Protein AF-A0A924IN64-F1 (afdb_monomer_lite)

pLDDT: mean 77.89, std 19.53, range [35.22, 98.62]

Structure (mmCIF, N/CA/C/O backbone):
data_AF-A0A924IN64-F1
#
_entry.id   AF-A0A924IN64-F1
#
loop_
_atom_site.group_PDB
_atom_site.id
_atom_site.type_symbol
_atom_site.label_atom_id
_atom_site.label_alt_id
_atom_site.label_comp_id
_atom_site.label_asym_id
_atom_site.label_entity_id
_atom_site.label_seq_id
_atom_site.pdbx_PDB_ins_code
_atom_site.Cartn_x
_atom_site.Cartn_y
_atom_site.Cartn_z
_atom_site.occupancy
_atom_site.B_iso_or_equiv
_atom_site.auth_seq_id
_atom_site.auth_comp_id
_atom_site.auth_asym_id
_atom_site.auth_atom_id
_atom_site.pdbx_PDB_model_num
ATOM 1 N N . MET A 1 1 ? 50.706 -33.144 3.208 1.00 49.81 1 MET A N 1
ATOM 2 C CA . MET A 1 1 ? 50.795 -32.118 4.266 1.00 49.81 1 MET A CA 1
ATOM 3 C C . MET A 1 1 ? 49.382 -31.875 4.747 1.00 49.81 1 MET A C 1
ATOM 5 O O . MET A 1 1 ? 48.608 -31.249 4.039 1.00 49.81 1 MET A O 1
ATOM 9 N N . ALA A 1 2 ? 49.023 -32.538 5.843 1.00 41.91 2 ALA A N 1
ATOM 10 C CA . ALA A 1 2 ? 47.714 -32.450 6.473 1.00 41.91 2 ALA A CA 1
ATOM 11 C C . ALA A 1 2 ? 47.738 -31.272 7.451 1.00 41.91 2 ALA A C 1
ATOM 13 O O . ALA A 1 2 ? 48.710 -31.120 8.187 1.00 41.91 2 ALA A O 1
ATOM 14 N N . GLN A 1 3 ? 46.714 -30.426 7.397 1.00 57.34 3 GLN A N 1
ATOM 15 C CA . GLN A 1 3 ? 46.586 -29.243 8.236 1.00 57.34 3 GLN A CA 1
ATOM 16 C C . GLN A 1 3 ? 45.629 -29.584 9.378 1.00 57.34 3 GLN A C 1
ATOM 18 O O . GLN A 1 3 ? 44.445 -29.831 9.155 1.00 57.34 3 GLN A O 1
ATOM 23 N N . GLU A 1 4 ? 46.198 -29.697 10.575 1.00 50.84 4 GLU A N 1
ATOM 24 C CA . GLU A 1 4 ? 45.499 -29.961 11.829 1.00 50.84 4 GLU A CA 1
ATOM 25 C C . GLU A 1 4 ? 44.632 -28.764 12.238 1.00 50.84 4 GLU A C 1
ATOM 27 O O . GLU A 1 4 ? 45.007 -27.604 12.067 1.00 50.84 4 GLU A O 1
ATOM 32 N N . ASN A 1 5 ? 43.461 -29.090 12.778 1.00 58.50 5 ASN A N 1
ATOM 33 C CA . ASN A 1 5 ? 42.464 -28.187 13.332 1.00 58.50 5 ASN A CA 1
ATOM 34 C C . ASN A 1 5 ? 42.475 -28.365 14.859 1.00 58.50 5 ASN A C 1
ATOM 36 O O . ASN A 1 5 ? 42.168 -29.478 15.298 1.00 58.50 5 ASN A O 1
ATOM 40 N N . PRO A 1 6 ? 42.833 -27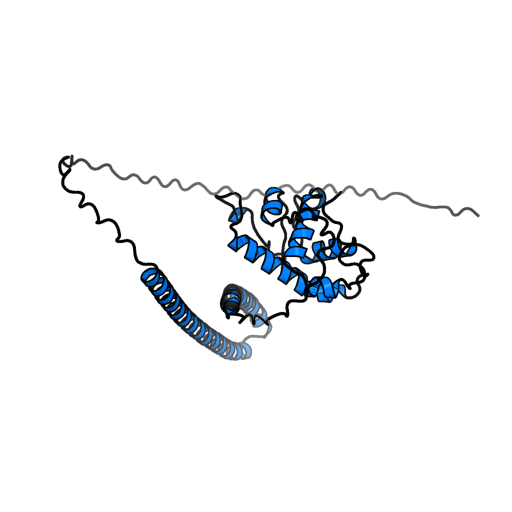.346 15.659 1.00 63.06 6 PRO A N 1
ATOM 41 C CA . PRO A 1 6 ? 42.747 -27.445 17.106 1.00 63.06 6 PRO A CA 1
ATOM 42 C C . PRO A 1 6 ? 41.599 -26.600 17.689 1.00 63.06 6 PRO A C 1
ATOM 44 O O . PRO A 1 6 ? 41.378 -25.456 17.299 1.00 63.06 6 PRO A O 1
ATOM 47 N N . ASP A 1 7 ? 40.947 -27.217 18.677 1.00 54.19 7 ASP A N 1
ATOM 48 C CA . ASP A 1 7 ? 40.286 -26.624 19.849 1.00 54.19 7 ASP A CA 1
ATOM 49 C C . ASP A 1 7 ? 38.933 -25.916 19.617 1.00 54.19 7 ASP A C 1
ATOM 51 O O . ASP A 1 7 ? 38.836 -24.888 18.960 1.00 54.19 7 ASP A O 1
ATOM 55 N N . ALA A 1 8 ? 37.771 -26.447 20.019 1.00 46.56 8 ALA A N 1
ATOM 56 C CA . ALA A 1 8 ? 37.317 -27.084 21.265 1.00 46.56 8 ALA A CA 1
ATOM 57 C C . ALA A 1 8 ? 37.041 -26.112 22.436 1.00 46.56 8 ALA A C 1
ATOM 59 O O . ALA A 1 8 ? 37.928 -25.445 22.949 1.00 46.56 8 ALA A O 1
ATOM 60 N N . HIS A 1 9 ? 35.783 -26.188 22.887 1.00 46.09 9 HIS A N 1
ATOM 61 C CA . HIS A 1 9 ? 35.223 -25.854 24.202 1.00 46.09 9 HIS A CA 1
ATOM 62 C C . HIS A 1 9 ? 35.061 -24.390 24.642 1.00 46.09 9 HIS A C 1
ATOM 64 O O . HIS A 1 9 ? 36.009 -23.647 24.864 1.00 46.09 9 HIS A O 1
ATOM 70 N N . GLY A 1 10 ? 33.796 -24.052 24.910 1.00 42.66 10 GLY A N 1
ATOM 71 C CA . GLY A 1 10 ? 33.357 -22.858 25.624 1.00 42.66 10 GLY A CA 1
ATOM 72 C C . GLY A 1 10 ? 31.869 -22.948 25.966 1.00 42.66 10 GLY A C 1
ATOM 73 O O . GLY A 1 10 ? 31.073 -22.176 25.445 1.00 42.66 10 GLY A O 1
ATOM 74 N N . ASP A 1 11 ? 31.496 -23.933 26.789 1.00 45.38 11 ASP A N 1
ATOM 75 C CA . ASP A 1 11 ? 30.187 -23.997 27.447 1.00 45.38 11 ASP A CA 1
ATOM 76 C C . ASP A 1 11 ? 30.146 -22.946 28.568 1.00 45.38 11 ASP A C 1
ATOM 78 O O . ASP A 1 11 ? 30.718 -23.157 29.638 1.00 45.38 11 ASP A O 1
ATOM 82 N N . GLU A 1 12 ? 29.459 -21.822 28.353 1.00 45.94 12 GLU A N 1
ATOM 83 C CA . GLU A 1 12 ? 29.093 -20.900 29.434 1.00 45.94 12 GLU A CA 1
ATOM 84 C C . GLU A 1 12 ? 27.586 -20.943 29.691 1.00 45.94 12 GLU A C 1
ATOM 86 O O . GLU A 1 12 ? 26.762 -20.335 29.003 1.00 45.94 12 GLU A O 1
ATOM 91 N N . ALA A 1 13 ? 27.245 -21.689 30.739 1.00 43.28 13 ALA A N 1
ATOM 92 C CA . ALA A 1 13 ? 25.954 -21.681 31.393 1.00 43.28 13 ALA A CA 1
ATOM 93 C C . ALA A 1 13 ? 25.744 -20.348 32.129 1.00 43.28 13 ALA A C 1
ATOM 95 O O . ALA A 1 13 ? 26.316 -20.116 33.192 1.00 43.28 13 ALA A O 1
ATOM 96 N N . TRP A 1 14 ? 24.862 -19.499 31.605 1.00 46.19 14 TRP A N 1
ATOM 97 C CA . TRP A 1 14 ? 24.309 -18.374 32.356 1.00 46.19 14 TRP A CA 1
ATOM 98 C C . TRP A 1 14 ? 22.986 -18.786 33.001 1.00 46.19 14 TRP A C 1
ATOM 100 O O . TRP A 1 14 ? 21.908 -18.659 32.425 1.00 46.19 14 TRP A O 1
ATOM 110 N N . VAL A 1 15 ? 23.095 -19.294 34.230 1.00 46.09 15 VAL A N 1
ATOM 111 C CA . VAL A 1 15 ? 22.006 -19.303 35.210 1.00 46.09 15 VAL A CA 1
ATOM 112 C C . VAL A 1 15 ? 22.048 -17.957 35.926 1.00 46.09 15 VAL A C 1
ATOM 114 O O . VAL A 1 15 ? 22.980 -17.683 36.679 1.00 46.09 15 VAL A O 1
ATOM 117 N N . GLN A 1 16 ? 21.036 -17.120 35.711 1.00 47.44 16 GLN A N 1
ATOM 118 C CA . GLN A 1 16 ? 20.717 -16.032 36.631 1.00 47.44 16 GLN A CA 1
ATOM 119 C C . GLN A 1 16 ? 19.244 -16.106 37.011 1.00 47.44 16 GLN A C 1
ATOM 121 O O . GLN A 1 16 ? 18.352 -15.664 36.290 1.00 47.44 16 GLN A O 1
ATOM 126 N N . ASP A 1 17 ? 19.037 -16.675 38.197 1.00 43.25 17 ASP A N 1
ATOM 127 C CA . ASP A 1 17 ? 17.923 -16.357 39.072 1.00 43.25 17 ASP A CA 1
ATOM 128 C C . ASP A 1 17 ? 17.863 -14.841 39.294 1.00 43.25 17 ASP A C 1
ATOM 130 O O . ASP A 1 17 ? 18.824 -14.203 39.729 1.00 43.25 17 ASP A O 1
ATOM 134 N N . SER A 1 18 ? 16.701 -14.255 39.043 1.00 46.47 18 SER A N 1
ATOM 135 C CA . SER A 1 18 ? 16.314 -12.974 39.628 1.00 46.47 18 SER A CA 1
ATOM 136 C C . SER A 1 18 ? 14.835 -13.032 39.958 1.00 46.47 18 SER A C 1
ATOM 138 O O . SER A 1 18 ? 13.950 -12.722 39.164 1.00 46.47 18 SER A O 1
ATOM 140 N N . ALA A 1 19 ? 14.601 -13.503 41.177 1.00 41.06 19 ALA A N 1
ATOM 141 C CA . ALA A 1 19 ? 13.379 -13.293 41.917 1.00 41.06 19 ALA A CA 1
ATOM 142 C C . ALA A 1 19 ? 13.165 -11.795 42.217 1.00 41.06 19 ALA A C 1
ATOM 144 O O . ALA A 1 19 ? 14.111 -11.016 42.292 1.00 41.06 19 ALA A O 1
ATOM 145 N N . ALA A 1 20 ? 11.903 -11.471 42.511 1.00 41.22 20 ALA A N 1
ATOM 146 C CA . ALA A 1 20 ? 11.403 -10.256 43.163 1.00 41.22 20 ALA A CA 1
ATOM 147 C C . ALA A 1 20 ? 11.118 -9.027 42.278 1.00 41.22 20 ALA A C 1
ATOM 149 O O . ALA A 1 20 ? 11.946 -8.144 42.092 1.00 41.22 20 ALA A O 1
ATOM 150 N N . SER A 1 21 ? 9.845 -8.846 41.919 1.00 42.88 21 SER A N 1
ATOM 151 C CA . SER A 1 21 ? 8.974 -7.908 42.653 1.00 42.88 21 SER A CA 1
ATOM 152 C C . SER A 1 21 ? 7.614 -7.796 41.973 1.00 42.88 21 SER A C 1
ATOM 154 O O . SER A 1 21 ? 7.471 -7.213 40.902 1.00 42.88 21 SER A O 1
ATOM 156 N N . ALA A 1 22 ? 6.595 -8.348 42.627 1.00 44.84 22 ALA A N 1
ATOM 157 C CA . ALA A 1 22 ? 5.202 -8.103 42.291 1.00 44.84 22 ALA A CA 1
ATOM 158 C C . ALA A 1 22 ? 4.807 -6.685 42.751 1.00 44.84 22 ALA A C 1
ATOM 160 O O . ALA A 1 22 ? 4.972 -6.380 43.935 1.00 44.84 22 ALA A O 1
ATOM 161 N N . PRO A 1 23 ? 4.259 -5.816 41.884 1.00 56.38 23 PRO A N 1
ATOM 162 C CA . PRO A 1 23 ? 3.649 -4.580 42.343 1.00 56.38 23 PRO A CA 1
ATOM 163 C C . PRO A 1 23 ? 2.294 -4.860 43.004 1.00 56.38 23 PRO A C 1
ATOM 165 O O . PRO A 1 23 ? 1.467 -5.635 42.520 1.00 56.38 23 PRO A O 1
ATOM 168 N N . ALA A 1 24 ? 2.109 -4.212 44.151 1.00 48.56 24 ALA A N 1
ATOM 169 C CA . ALA A 1 24 ? 0.964 -4.317 45.033 1.00 48.56 24 ALA A CA 1
ATOM 170 C C . ALA A 1 24 ? -0.379 -4.092 44.316 1.00 48.56 24 ALA A C 1
ATOM 172 O O . ALA A 1 24 ? -0.584 -3.146 43.557 1.00 48.56 24 ALA A O 1
ATOM 173 N N . ARG A 1 25 ? -1.316 -4.984 44.632 1.00 43.09 25 ARG A N 1
ATOM 174 C CA . ARG A 1 25 ? -2.718 -4.983 44.222 1.00 43.09 25 ARG A CA 1
ATOM 175 C C . ARG A 1 25 ? -3.436 -3.816 44.913 1.00 43.09 25 ARG A C 1
ATOM 177 O O . ARG A 1 25 ? -3.607 -3.837 46.130 1.00 43.09 25 ARG A O 1
ATOM 184 N N . ALA A 1 26 ? -3.850 -2.805 44.153 1.00 52.03 26 ALA A N 1
ATOM 185 C CA . ALA A 1 26 ? -4.694 -1.725 44.662 1.00 52.03 26 ALA A CA 1
ATOM 186 C C . ALA A 1 26 ? -6.101 -2.259 45.019 1.00 52.03 26 ALA A C 1
ATOM 188 O O . ALA A 1 26 ? -6.646 -3.080 44.272 1.00 52.03 26 ALA A O 1
ATOM 189 N N . PRO A 1 27 ? -6.706 -1.835 46.144 1.00 60.69 27 PRO A N 1
ATOM 190 C CA . PRO A 1 27 ? -8.030 -2.295 46.541 1.00 60.69 27 PRO A CA 1
ATOM 191 C C . PRO A 1 27 ? -9.123 -1.709 45.641 1.00 60.69 27 PRO A C 1
ATOM 193 O O . PRO A 1 27 ? -9.176 -0.509 45.375 1.00 60.69 27 PRO A O 1
ATOM 196 N N . ALA A 1 28 ? -10.022 -2.589 45.204 1.00 46.38 28 ALA A N 1
ATOM 197 C CA . ALA A 1 28 ? -11.236 -2.252 44.482 1.00 46.38 28 ALA A CA 1
ATOM 198 C C . ALA A 1 28 ? -12.128 -1.327 45.328 1.00 46.38 28 ALA A C 1
ATOM 200 O O . ALA A 1 28 ? -12.688 -1.739 46.346 1.00 46.38 28 ALA A O 1
ATOM 201 N N . GLY A 1 29 ? -12.280 -0.081 44.878 1.00 48.16 29 GLY A N 1
ATOM 202 C CA . GLY A 1 29 ? -13.287 0.848 45.376 1.00 48.16 29 GLY A CA 1
ATOM 203 C C . GLY A 1 29 ? -14.682 0.358 44.997 1.00 48.16 29 GLY A C 1
ATOM 204 O O . GLY A 1 29 ? -15.157 0.577 43.887 1.00 48.16 29 GLY A O 1
ATOM 205 N N . ARG A 1 30 ? -15.331 -0.338 45.930 1.00 48.03 30 ARG A N 1
ATOM 206 C CA . ARG A 1 30 ? -16.748 -0.700 45.880 1.00 48.03 30 ARG A CA 1
ATOM 207 C C . ARG A 1 30 ? -17.573 0.564 46.142 1.00 48.03 30 ARG A C 1
ATOM 209 O O . ARG A 1 30 ? -17.738 0.963 47.288 1.00 48.03 30 ARG A O 1
ATOM 216 N N . ILE A 1 31 ? -18.092 1.182 45.084 1.00 55.66 31 ILE A N 1
ATOM 217 C CA . ILE A 1 31 ? -19.071 2.268 45.191 1.00 55.66 31 ILE A CA 1
ATOM 218 C C . ILE A 1 31 ? -20.458 1.621 45.263 1.00 55.66 31 ILE A C 1
ATOM 220 O O . ILE A 1 31 ? -21.055 1.267 44.251 1.00 55.66 31 ILE A O 1
ATOM 224 N N . THR A 1 32 ? -20.955 1.406 46.479 1.00 45.53 32 THR A N 1
ATOM 225 C CA . THR A 1 32 ? -22.373 1.125 46.727 1.00 45.53 32 THR A CA 1
ATOM 226 C C . THR A 1 32 ? -23.150 2.426 46.563 1.00 45.53 32 THR A C 1
ATOM 228 O O . THR A 1 32 ? -23.169 3.252 47.472 1.00 45.53 32 THR A O 1
ATOM 231 N N . SER A 1 33 ? -23.773 2.629 45.402 1.00 46.66 33 SER A N 1
ATOM 232 C CA . SER A 1 33 ? -24.817 3.642 45.246 1.00 46.66 33 SER A CA 1
ATOM 233 C C . SER A 1 33 ? -26.146 3.020 45.665 1.00 46.66 33 SER A C 1
ATOM 235 O O . SER A 1 33 ? -26.747 2.234 44.936 1.00 46.66 33 SER A O 1
ATOM 237 N N . THR A 1 34 ? -26.553 3.314 46.896 1.00 51.28 34 THR A N 1
ATOM 238 C CA . THR A 1 34 ? -27.896 3.069 47.419 1.00 51.28 34 THR A CA 1
ATOM 239 C C . THR A 1 34 ? -28.726 4.334 47.214 1.00 51.28 34 THR A C 1
ATOM 241 O O . THR A 1 34 ? -28.583 5.293 47.968 1.00 51.28 34 THR A O 1
ATOM 244 N N . ALA A 1 35 ? -29.591 4.332 46.205 1.00 47.16 35 ALA A N 1
ATOM 245 C CA . ALA A 1 35 ? -30.765 5.199 46.122 1.00 47.16 35 ALA A CA 1
ATOM 246 C C . ALA A 1 35 ? -31.954 4.250 45.883 1.00 47.16 35 ALA A C 1
ATOM 248 O O . ALA A 1 35 ? -31.978 3.540 44.881 1.00 47.16 35 ALA A O 1
ATOM 249 N N . SER A 1 36 ? -32.767 3.956 46.907 1.00 47.88 36 SER A N 1
ATOM 250 C CA . SER A 1 36 ? -34.009 4.694 47.218 1.00 47.88 36 SER A CA 1
ATOM 251 C C . SER A 1 36 ? -34.849 4.809 45.941 1.00 47.88 36 SER A C 1
ATOM 253 O O . SER A 1 36 ? -34.594 5.683 45.124 1.00 47.88 36 SER A O 1
ATOM 255 N N . VAL A 1 37 ? -35.659 3.817 45.555 1.00 55.22 37 VAL A N 1
ATOM 256 C CA . VAL A 1 37 ? -36.962 3.447 46.146 1.00 55.22 37 VAL A CA 1
ATOM 257 C C . VAL A 1 37 ? -37.675 4.666 46.718 1.00 55.22 37 VAL A C 1
ATOM 259 O O . VAL A 1 37 ? -37.516 4.965 47.892 1.00 55.22 37 VAL A O 1
ATOM 262 N N . ASP A 1 38 ? -38.431 5.341 45.854 1.00 53.31 38 ASP A N 1
ATOM 263 C CA . ASP A 1 38 ? -39.668 6.023 46.223 1.00 53.31 38 ASP A CA 1
ATOM 264 C C . ASP A 1 38 ? -40.732 5.752 45.147 1.00 53.31 38 ASP A C 1
ATOM 266 O O . ASP A 1 38 ? -40.587 6.059 43.963 1.00 53.31 38 ASP A O 1
ATOM 270 N N . ASP A 1 39 ? -41.741 5.037 45.624 1.00 45.47 39 ASP A N 1
ATOM 271 C CA . ASP A 1 39 ? -43.165 5.023 45.319 1.00 45.47 39 ASP A CA 1
ATOM 272 C C . ASP A 1 39 ? -43.755 5.683 44.052 1.00 45.47 39 ASP A C 1
ATOM 274 O O . ASP A 1 39 ? -43.746 6.890 43.827 1.00 45.47 39 ASP A O 1
ATOM 278 N N . ALA A 1 40 ? -44.448 4.806 43.318 1.00 44.19 40 ALA A N 1
ATOM 279 C CA . ALA A 1 40 ? -45.882 4.858 43.017 1.00 44.19 40 ALA A CA 1
ATOM 280 C C . ALA A 1 40 ? -46.497 6.111 42.354 1.00 44.19 40 ALA A C 1
ATOM 282 O O . ALA A 1 40 ? -46.895 7.072 43.003 1.00 44.19 40 ALA A O 1
ATOM 283 N N . ALA A 1 41 ? -46.843 5.957 41.069 1.00 44.94 41 ALA A N 1
ATOM 284 C CA . ALA A 1 41 ? -48.166 6.342 40.566 1.00 44.94 41 ALA A CA 1
ATOM 285 C C . ALA A 1 41 ? -48.536 5.515 39.313 1.00 44.94 41 ALA A C 1
ATOM 287 O O . ALA A 1 41 ? -47.788 5.531 38.330 1.00 44.94 41 ALA A O 1
ATOM 288 N N . PRO A 1 42 ? -49.686 4.813 39.286 1.00 54.81 42 PRO A N 1
ATOM 289 C CA . PRO A 1 42 ? -50.155 4.115 38.095 1.00 54.81 42 PRO A CA 1
ATOM 290 C C . PRO A 1 42 ? -50.721 5.143 37.110 1.00 54.81 42 PRO A C 1
ATOM 292 O O . PRO A 1 42 ? -51.850 5.611 37.255 1.00 54.81 42 PRO A O 1
ATOM 295 N N . ARG A 1 43 ? -49.933 5.526 36.098 1.00 50.31 43 ARG A N 1
ATOM 296 C CA . ARG A 1 43 ? -50.445 6.367 35.012 1.00 50.31 43 ARG A CA 1
ATOM 297 C C . ARG A 1 43 ? -51.340 5.537 34.104 1.00 50.31 43 ARG A C 1
ATOM 299 O O . ARG A 1 43 ? -50.927 4.558 33.484 1.00 50.31 43 ARG A O 1
ATOM 306 N N . SER A 1 44 ? -52.593 5.961 34.091 1.00 48.09 44 SER A N 1
ATOM 307 C CA . SER A 1 44 ? -53.704 5.457 33.313 1.00 48.09 44 SER A CA 1
ATOM 308 C C . SER A 1 44 ? -53.355 5.310 31.835 1.00 48.09 44 SER A C 1
ATOM 310 O O . SER A 1 44 ? -53.128 6.252 31.081 1.00 48.09 44 SER A O 1
ATOM 312 N N . ARG A 1 45 ? -53.386 4.047 31.435 1.00 55.16 45 ARG A N 1
ATOM 313 C CA . ARG A 1 45 ? -53.720 3.544 30.113 1.00 55.16 45 ARG A CA 1
ATOM 314 C C . ARG A 1 45 ? -55.033 4.173 29.634 1.00 55.16 45 ARG A C 1
ATOM 316 O O . ARG A 1 45 ? -56.075 3.711 30.067 1.00 55.16 45 ARG A O 1
ATOM 323 N N . THR A 1 46 ? -54.959 5.172 28.755 1.00 55.75 46 THR A N 1
ATOM 324 C CA . THR A 1 46 ? -55.896 5.441 27.641 1.00 55.75 46 THR A CA 1
ATOM 325 C C . THR A 1 46 ? -55.500 6.751 26.959 1.00 55.75 46 THR A C 1
ATOM 327 O O . THR A 1 46 ? -56.002 7.806 27.321 1.00 55.75 46 THR A O 1
ATOM 330 N N . ASP A 1 47 ? -54.631 6.680 25.952 1.00 49.34 47 ASP A N 1
ATOM 331 C CA . ASP A 1 47 ? -54.794 7.546 24.778 1.00 49.34 47 ASP A CA 1
ATOM 332 C C . ASP A 1 47 ? -54.228 6.846 23.535 1.00 49.34 47 ASP A C 1
ATOM 334 O O . ASP A 1 47 ? -53.204 7.191 22.948 1.00 49.34 47 ASP A O 1
ATOM 338 N N . ALA A 1 48 ? -54.889 5.742 23.182 1.00 53.16 48 ALA A N 1
ATOM 339 C CA . ALA A 1 48 ? -54.781 5.130 21.868 1.00 53.16 48 ALA A CA 1
ATOM 340 C C . ALA A 1 48 ? -55.616 5.979 20.900 1.00 53.16 48 ALA A C 1
ATOM 342 O O . ALA A 1 48 ? -56.726 5.612 20.528 1.00 53.16 48 ALA A O 1
ATOM 343 N N . GLY A 1 49 ? -55.118 7.160 20.551 1.00 54.84 49 GLY A N 1
ATOM 344 C CA . GLY A 1 49 ? -55.908 8.139 19.824 1.00 54.84 49 GLY A CA 1
ATOM 345 C C . GLY A 1 49 ? -55.033 8.993 18.938 1.00 54.84 49 GLY A C 1
ATOM 346 O O . GLY A 1 49 ? -54.494 9.997 19.371 1.00 54.84 49 GLY A O 1
ATOM 347 N N . ARG A 1 50 ? -54.956 8.617 17.658 1.00 53.50 50 ARG A N 1
ATOM 348 C CA . ARG A 1 50 ? -54.421 9.453 16.575 1.00 53.50 50 ARG A CA 1
ATOM 349 C C . ARG A 1 50 ? -52.890 9.578 16.575 1.00 53.50 50 ARG A C 1
ATOM 351 O O . ARG A 1 50 ? -52.324 10.664 16.655 1.00 53.50 50 ARG A O 1
ATOM 358 N N . MET A 1 51 ? -52.222 8.458 16.281 1.00 55.03 51 MET A N 1
ATOM 359 C CA . MET A 1 51 ? -51.019 8.533 15.449 1.00 55.03 51 MET A CA 1
ATOM 360 C C . MET A 1 51 ? -51.431 9.199 14.135 1.00 55.03 51 MET A C 1
ATOM 362 O O . MET A 1 51 ? -51.989 8.553 13.247 1.00 55.03 51 MET A O 1
ATOM 366 N N . LEU A 1 52 ? -51.242 10.518 14.053 1.00 60.03 52 LEU A N 1
ATOM 367 C CA . LEU A 1 52 ? -51.267 11.259 12.804 1.00 60.03 52 LEU A CA 1
ATOM 368 C C . LEU A 1 52 ? -50.302 10.519 11.883 1.00 60.03 52 LEU A C 1
ATOM 370 O O . LEU A 1 52 ? -49.088 10.583 12.080 1.00 60.03 52 LEU A O 1
ATOM 374 N N . ARG A 1 53 ? -50.852 9.734 10.947 1.00 58.22 53 ARG A N 1
ATOM 375 C CA . ARG A 1 53 ? -50.081 9.096 9.886 1.00 58.22 53 ARG A CA 1
ATOM 376 C C . ARG A 1 53 ? -49.290 10.217 9.241 1.00 58.22 53 ARG A C 1
ATOM 378 O O . ARG A 1 53 ? -49.873 11.067 8.570 1.00 58.22 53 ARG A O 1
ATOM 385 N N . ARG A 1 54 ? -47.987 10.258 9.527 1.00 66.56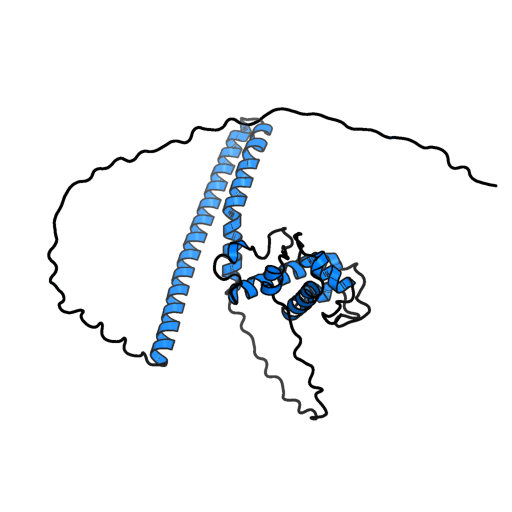 54 ARG A N 1
ATOM 386 C CA . ARG A 1 54 ? -47.066 11.198 8.901 1.00 66.56 54 ARG A CA 1
ATOM 387 C C . ARG A 1 54 ? -47.288 11.008 7.399 1.00 66.56 54 ARG A C 1
ATOM 389 O O . ARG A 1 54 ? -47.191 9.860 6.953 1.00 66.56 54 ARG A O 1
ATOM 396 N N . PRO A 1 55 ? -47.715 12.046 6.661 1.00 72.69 55 PRO A N 1
ATOM 397 C CA . PRO A 1 55 ? -47.979 11.900 5.240 1.00 72.69 55 PRO A CA 1
ATOM 398 C C . PRO A 1 55 ? -46.737 11.287 4.603 1.00 72.69 55 PRO A C 1
ATOM 400 O O . PRO A 1 55 ? -45.614 11.679 4.935 1.00 72.69 55 PRO A O 1
ATOM 403 N N . ALA A 1 56 ? -46.947 10.255 3.783 1.00 73.19 56 ALA A N 1
ATOM 404 C CA . ALA A 1 56 ? -45.853 9.594 3.096 1.00 73.19 56 ALA A CA 1
ATOM 405 C C . ALA A 1 56 ? -45.044 10.673 2.357 1.00 73.19 56 ALA A C 1
ATOM 407 O O . ALA A 1 56 ? -45.659 11.537 1.724 1.00 73.19 56 ALA A O 1
ATOM 408 N N . PRO A 1 57 ? -43.706 10.685 2.489 1.00 81.75 57 PRO A N 1
ATOM 409 C CA . PRO A 1 57 ? -42.885 11.687 1.831 1.00 81.75 57 PRO A CA 1
ATOM 410 C C . PRO A 1 57 ? -43.192 11.647 0.337 1.00 81.75 57 PRO A C 1
ATOM 412 O O . PRO A 1 57 ? -43.116 10.589 -0.291 1.00 81.75 57 PRO A O 1
ATOM 415 N N . VAL A 1 58 ? -43.608 12.793 -0.203 1.00 89.12 58 VAL A N 1
ATOM 416 C CA . VAL A 1 58 ? -43.914 12.927 -1.626 1.00 89.12 58 VAL A CA 1
ATOM 417 C C . VAL A 1 58 ? -42.642 12.560 -2.394 1.00 89.12 58 VAL A C 1
ATOM 419 O O . VAL A 1 58 ? -41.571 13.078 -2.062 1.00 89.12 58 VAL A O 1
ATOM 422 N N . PRO A 1 59 ? -42.708 11.633 -3.363 1.00 87.25 59 PRO A N 1
ATOM 423 C CA . PRO A 1 59 ? -41.536 11.257 -4.130 1.00 87.25 59 PRO A CA 1
ATOM 424 C C . PRO A 1 59 ? -41.048 12.474 -4.918 1.00 87.25 59 PRO A C 1
ATOM 426 O O . PRO A 1 59 ? -41.706 12.911 -5.856 1.00 87.25 59 PRO A O 1
ATOM 429 N N . LEU A 1 60 ? -39.889 13.006 -4.523 1.00 92.88 60 LEU A N 1
ATOM 430 C CA . LEU A 1 60 ? -39.187 14.056 -5.259 1.00 92.88 60 LEU A CA 1
ATOM 431 C C . LEU A 1 60 ? -38.886 13.565 -6.674 1.00 92.88 60 LEU A C 1
ATOM 433 O O . LEU A 1 60 ? -38.409 12.429 -6.845 1.00 92.88 60 LEU A O 1
ATOM 437 N N . SER A 1 61 ? -39.137 14.429 -7.653 1.00 95.38 61 SER A N 1
ATOM 438 C CA . SER A 1 61 ? -38.746 14.226 -9.045 1.00 95.38 61 SER A CA 1
ATOM 439 C C . SER A 1 61 ? -37.222 14.100 -9.170 1.00 95.38 61 SER A C 1
ATOM 441 O O . SER A 1 61 ? -36.464 14.471 -8.270 1.00 95.38 61 SER A O 1
ATOM 443 N N . LYS A 1 62 ? -36.748 13.529 -10.283 1.00 93.50 62 LYS A N 1
ATOM 444 C CA . LYS A 1 62 ? -35.307 13.353 -10.527 1.00 93.50 62 LYS A CA 1
ATOM 445 C C . LYS A 1 62 ? -34.559 14.694 -10.473 1.00 93.50 62 LYS A C 1
ATOM 447 O O . LYS A 1 62 ? -33.522 14.774 -9.824 1.00 93.50 62 LYS A O 1
ATOM 452 N N . GLU A 1 63 ? -35.135 15.736 -11.068 1.00 95.06 63 GLU A N 1
ATOM 453 C CA . GLU A 1 63 ? -34.570 17.091 -11.098 1.00 95.06 63 GLU A CA 1
ATOM 454 C C . GLU A 1 63 ? -34.469 17.705 -9.695 1.00 95.06 63 GLU A C 1
ATOM 456 O O . GLU A 1 63 ? -33.427 18.243 -9.329 1.00 95.06 63 GLU A O 1
ATOM 461 N N . GLU A 1 64 ? -35.498 17.550 -8.854 1.00 95.25 64 GLU A N 1
ATOM 462 C CA . GLU A 1 64 ? -35.456 18.044 -7.471 1.00 95.25 64 GLU A CA 1
ATOM 463 C C . GLU A 1 64 ? -34.405 17.315 -6.622 1.00 95.25 64 GLU A C 1
ATOM 465 O O . GLU A 1 64 ? -33.785 17.922 -5.749 1.00 95.25 64 GLU A O 1
ATOM 470 N N . ARG A 1 65 ? -34.164 16.020 -6.874 1.00 93.38 65 ARG A N 1
ATOM 471 C CA . ARG A 1 65 ? -33.108 15.262 -6.179 1.00 93.38 65 ARG A CA 1
ATOM 472 C C . ARG A 1 65 ? -31.716 15.730 -6.582 1.00 93.38 65 ARG A C 1
ATOM 474 O O . ARG A 1 65 ? -30.855 15.853 -5.715 1.00 93.38 65 ARG A O 1
ATOM 481 N N . GLU A 1 66 ? -31.495 15.987 -7.867 1.00 93.00 66 GLU A N 1
ATOM 482 C CA . GLU A 1 66 ? -30.219 16.504 -8.369 1.00 93.00 66 GLU A CA 1
ATOM 483 C C . GLU A 1 66 ? -29.961 17.924 -7.849 1.00 93.00 66 GLU A C 1
ATOM 485 O O . GLU A 1 66 ? -28.885 18.188 -7.312 1.00 93.00 66 GLU A O 1
ATOM 490 N N . ALA A 1 67 ? -30.968 18.803 -7.875 1.00 93.31 6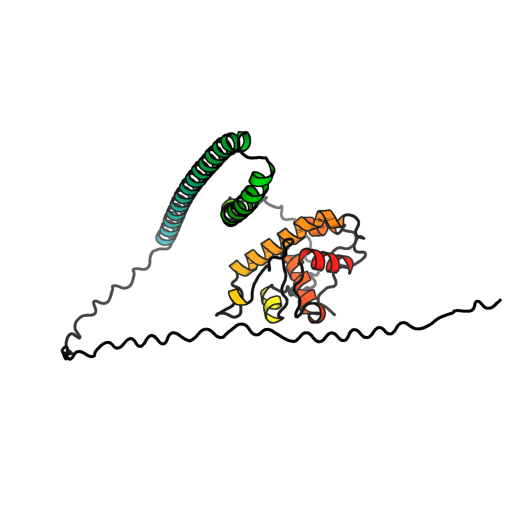7 ALA A N 1
ATOM 491 C CA . ALA A 1 67 ? -30.870 20.144 -7.300 1.00 93.31 67 ALA A CA 1
ATOM 492 C C . ALA A 1 67 ? -30.574 20.111 -5.789 1.00 93.31 67 ALA A C 1
ATOM 494 O O . ALA A 1 67 ? -29.730 20.866 -5.301 1.00 93.31 67 ALA A O 1
ATOM 495 N N . LEU A 1 68 ? -31.215 19.200 -5.046 1.00 93.06 68 LEU A N 1
ATOM 496 C CA . LEU A 1 68 ? -30.964 19.013 -3.616 1.00 93.06 68 LEU A CA 1
ATOM 497 C C . LEU A 1 68 ? -29.540 18.512 -3.339 1.00 93.06 68 LEU A C 1
ATOM 499 O O . LEU A 1 68 ? -28.913 18.953 -2.376 1.00 93.06 68 LEU A O 1
ATOM 503 N N . LEU A 1 69 ? -29.017 17.604 -4.170 1.00 87.94 69 LEU A N 1
ATOM 504 C CA . LEU A 1 69 ? -27.638 17.128 -4.052 1.00 87.94 69 LEU A CA 1
ATOM 505 C C . LEU A 1 69 ? -26.642 18.262 -4.297 1.00 87.94 69 LEU A C 1
ATOM 507 O O . LEU A 1 69 ? -25.743 18.440 -3.479 1.00 87.94 69 LEU A O 1
ATOM 511 N N . VAL A 1 70 ? -26.838 19.063 -5.349 1.00 93.00 70 VAL A N 1
ATOM 512 C CA . VAL A 1 70 ? -25.977 20.219 -5.651 1.00 93.00 70 VAL A CA 1
ATOM 513 C C . VAL A 1 70 ? -25.994 21.230 -4.501 1.00 93.00 70 VAL A C 1
ATOM 515 O O . VAL A 1 70 ? -24.934 21.629 -4.015 1.00 93.00 70 VAL A O 1
ATOM 518 N N . ALA A 1 71 ? -27.179 21.582 -3.992 1.00 93.25 71 ALA A N 1
ATOM 519 C CA . ALA A 1 71 ? -27.309 22.494 -2.857 1.00 93.25 71 ALA A CA 1
ATOM 520 C C . ALA A 1 71 ? -26.581 21.967 -1.608 1.00 93.25 71 ALA A C 1
ATOM 522 O O . ALA A 1 71 ? -25.842 22.705 -0.957 1.00 93.25 71 ALA A O 1
ATOM 523 N N . ARG A 1 72 ? -26.716 20.668 -1.312 1.00 90.12 72 ARG A N 1
ATOM 524 C CA . ARG A 1 72 ? -26.045 20.038 -0.169 1.00 90.12 72 ARG A CA 1
ATOM 525 C C . ARG A 1 72 ? -24.528 19.974 -0.345 1.00 90.12 72 ARG A C 1
ATOM 527 O O . ARG A 1 72 ? -23.798 20.139 0.628 1.00 90.12 72 ARG A O 1
ATOM 534 N N . THR A 1 73 ? -24.036 19.745 -1.564 1.00 87.38 73 THR A N 1
ATOM 535 C CA . THR A 1 73 ? -22.590 19.775 -1.835 1.00 87.38 73 THR A CA 1
ATOM 536 C C . THR A 1 73 ? -22.004 21.173 -1.657 1.00 87.38 73 THR A C 1
ATOM 538 O O . THR A 1 73 ? -20.912 21.300 -1.105 1.00 87.38 73 THR A O 1
ATOM 541 N N . GLU A 1 74 ? -22.740 22.219 -2.041 1.00 92.69 74 GLU A N 1
ATOM 542 C CA . GLU A 1 74 ? -22.304 23.603 -1.849 1.00 92.69 74 GLU A CA 1
ATOM 543 C C . GLU A 1 74 ? -22.305 23.992 -0.363 1.00 92.69 74 GLU A C 1
ATOM 545 O O . GLU A 1 74 ? -21.348 24.600 0.111 1.00 92.69 74 GLU A O 1
ATOM 550 N N . GLU A 1 75 ? -23.310 23.560 0.407 1.00 92.62 75 GLU A N 1
ATOM 551 C CA . GLU A 1 75 ? -23.351 23.759 1.862 1.00 92.62 75 GLU A CA 1
ATOM 552 C C . GLU A 1 75 ? -22.139 23.113 2.556 1.00 92.62 75 GLU A C 1
ATOM 554 O O . GLU A 1 75 ? -21.438 23.764 3.334 1.00 92.62 75 GLU A O 1
ATOM 559 N N . VAL A 1 76 ? -21.824 21.857 2.219 1.00 87.50 76 VAL A N 1
ATOM 560 C CA . VAL A 1 76 ? -20.647 21.160 2.764 1.00 87.50 76 VAL A CA 1
ATOM 561 C C . VAL A 1 76 ? -19.350 21.862 2.348 1.00 87.50 76 VAL A C 1
ATOM 563 O O . VAL A 1 76 ? -18.455 22.036 3.176 1.00 87.50 76 VAL A O 1
ATOM 566 N N . SER A 1 77 ? -19.250 22.317 1.097 1.00 89.12 77 SER A N 1
ATOM 567 C CA . SER A 1 77 ? -18.104 23.089 0.599 1.00 89.12 77 SER A CA 1
ATOM 568 C C . SER A 1 77 ? -17.900 24.386 1.392 1.00 89.12 77 SER A C 1
ATOM 570 O O . SER A 1 77 ? -16.780 24.703 1.800 1.00 89.12 77 SER A O 1
ATOM 572 N N . GLN A 1 78 ? -18.978 25.117 1.689 1.00 90.31 78 GLN A N 1
ATOM 573 C CA . GLN A 1 78 ? -18.923 26.338 2.497 1.00 90.31 78 GLN A CA 1
ATOM 574 C C . GLN A 1 78 ? -18.535 26.058 3.952 1.00 90.31 78 GLN A C 1
ATOM 576 O O . GLN A 1 78 ? -17.684 26.765 4.498 1.00 90.31 78 GLN A O 1
ATOM 581 N N . MET A 1 79 ? -19.073 24.996 4.561 1.00 87.75 79 MET A N 1
ATOM 582 C CA . MET A 1 79 ? -18.663 24.567 5.902 1.00 87.75 79 MET A CA 1
ATOM 583 C C . MET A 1 79 ? -17.169 24.226 5.953 1.00 87.75 79 MET A C 1
ATOM 585 O O . MET A 1 79 ? -16.468 24.669 6.864 1.00 87.75 79 MET A O 1
ATOM 589 N N . LEU A 1 80 ? -16.654 23.499 4.956 1.00 82.81 80 LEU A N 1
ATOM 590 C CA . LEU A 1 80 ? -15.235 23.144 4.871 1.00 82.81 80 LEU A CA 1
ATOM 591 C C . LEU A 1 80 ? -14.335 24.375 4.708 1.00 82.81 80 LEU A C 1
ATOM 593 O O . LEU A 1 80 ? -13.298 24.459 5.368 1.00 82.81 80 LEU A O 1
ATOM 597 N N . LYS A 1 81 ? -14.741 25.361 3.897 1.00 86.25 81 LYS A N 1
ATOM 598 C CA . LYS A 1 81 ? -14.029 26.646 3.779 1.00 86.25 81 LYS A CA 1
ATOM 599 C C . LYS A 1 81 ? -13.973 27.384 5.120 1.00 86.25 81 LYS A C 1
ATOM 601 O O . LYS A 1 81 ? -12.911 27.881 5.490 1.00 86.25 81 LYS A O 1
ATOM 606 N N . GLY A 1 82 ? -15.079 27.407 5.867 1.00 90.25 82 GLY A N 1
ATOM 607 C CA . GLY A 1 82 ? -15.135 28.010 7.203 1.00 90.25 82 GLY A CA 1
ATOM 608 C C . GLY A 1 82 ? -14.191 27.332 8.199 1.00 90.25 82 GLY A C 1
ATOM 609 O O . GLY A 1 82 ? -13.412 28.005 8.872 1.00 90.25 82 GLY A O 1
ATOM 610 N N . VAL A 1 83 ? -14.194 25.997 8.238 1.00 85.56 83 VAL A N 1
ATOM 611 C CA . VAL A 1 83 ? -13.288 25.209 9.092 1.00 85.56 83 VAL A CA 1
ATOM 612 C C . VAL A 1 83 ? -11.824 25.441 8.707 1.00 85.56 83 VAL A C 1
ATOM 614 O O . VAL A 1 83 ? -10.981 25.633 9.582 1.00 85.56 83 VAL A O 1
ATOM 617 N N . SER A 1 84 ? -11.512 25.490 7.408 1.00 84.38 84 SER A N 1
ATOM 618 C CA . SER A 1 84 ? -10.155 25.770 6.925 1.00 84.38 84 SER A CA 1
ATOM 619 C C . SER A 1 84 ? -9.653 27.152 7.356 1.00 84.38 84 SER A C 1
ATOM 621 O O . SER A 1 84 ? -8.487 27.281 7.731 1.00 84.38 84 SER A O 1
ATOM 623 N N . ALA A 1 85 ? -10.508 28.179 7.321 1.00 86.81 85 ALA A N 1
ATOM 624 C CA . ALA A 1 85 ? -10.149 29.522 7.774 1.00 86.81 85 ALA A CA 1
ATOM 625 C C . ALA A 1 85 ? -9.856 29.546 9.285 1.00 86.81 85 ALA A C 1
ATOM 627 O O . ALA A 1 85 ? -8.806 30.036 9.697 1.00 86.81 85 ALA A O 1
ATOM 628 N N . GLN A 1 86 ? -10.715 28.917 10.099 1.00 86.62 86 GLN A N 1
ATOM 629 C CA . GLN A 1 86 ? -10.498 28.802 11.548 1.00 86.62 86 GLN A CA 1
ATOM 630 C C . GLN A 1 86 ? -9.188 28.078 11.890 1.00 86.62 86 GLN A C 1
ATOM 632 O O . GLN A 1 86 ? -8.460 28.491 12.792 1.00 86.62 86 GLN A O 1
ATOM 637 N N . LEU A 1 87 ? -8.854 27.015 11.153 1.00 78.00 87 LEU A N 1
ATOM 638 C CA . LEU A 1 87 ? -7.586 26.300 11.307 1.00 78.00 87 LEU A CA 1
ATOM 639 C C . LEU A 1 87 ? -6.377 27.186 10.989 1.00 78.00 87 LEU A C 1
ATOM 641 O O . LEU A 1 87 ? -5.392 27.145 11.725 1.00 78.00 87 LEU A O 1
ATOM 645 N N . SER A 1 88 ? -6.456 28.005 9.937 1.00 82.56 88 SER A N 1
ATOM 646 C CA . SER A 1 88 ? -5.391 28.954 9.597 1.00 82.56 88 SER A CA 1
ATOM 647 C C . SER A 1 88 ? -5.184 29.999 10.696 1.00 82.56 88 SER A C 1
ATOM 649 O O . SER A 1 88 ? -4.043 30.338 11.011 1.00 82.56 88 SER A O 1
ATOM 651 N N . ASP A 1 89 ? -6.259 30.495 11.309 1.00 88.81 89 ASP A N 1
ATOM 652 C CA . ASP A 1 89 ? -6.166 31.463 12.406 1.00 88.81 89 ASP A CA 1
ATOM 653 C C . ASP A 1 89 ? -5.517 30.849 13.652 1.00 88.81 89 ASP A C 1
ATOM 655 O O . ASP A 1 89 ? -4.635 31.460 14.262 1.00 88.81 89 ASP A O 1
ATOM 659 N N . ILE A 1 90 ? -5.875 29.604 13.985 1.00 82.88 90 ILE A N 1
ATOM 660 C CA . ILE A 1 90 ? -5.251 28.853 15.085 1.00 82.88 90 ILE A CA 1
ATOM 661 C C . ILE A 1 90 ? -3.756 28.640 14.817 1.00 82.88 90 ILE A C 1
ATOM 663 O O . ILE A 1 90 ? -2.940 28.820 15.721 1.00 82.88 90 ILE A O 1
ATOM 667 N N . GLN A 1 91 ? -3.375 28.295 13.583 1.00 77.75 91 GLN A N 1
ATOM 668 C CA . GLN A 1 91 ? -1.968 28.142 13.200 1.00 77.75 91 GLN A CA 1
ATOM 669 C C . GLN A 1 91 ? -1.192 29.454 13.355 1.00 77.75 91 GLN A C 1
ATOM 671 O O . GLN A 1 91 ? -0.093 29.458 13.914 1.00 77.75 91 GLN A O 1
ATOM 676 N N . ASN A 1 92 ? -1.776 30.571 12.921 1.00 86.88 92 ASN A N 1
ATOM 677 C CA . ASN A 1 92 ? -1.165 31.890 13.049 1.00 86.88 92 ASN A CA 1
ATOM 678 C C . ASN A 1 92 ? -0.985 32.300 14.520 1.00 86.88 92 ASN A C 1
ATOM 680 O O . ASN A 1 92 ? 0.077 32.807 14.889 1.00 86.88 92 ASN A O 1
ATOM 684 N N . GLU A 1 93 ? -1.971 32.052 15.388 1.00 89.25 93 GLU A N 1
ATOM 685 C CA . GLU A 1 93 ? -1.845 32.377 16.815 1.00 89.25 93 GLU A CA 1
ATOM 686 C C . GLU A 1 93 ? -0.867 31.443 17.547 1.00 89.25 93 GLU A C 1
ATOM 688 O O . GLU A 1 93 ? -0.108 31.892 18.412 1.00 89.25 93 GLU A O 1
ATOM 693 N N . ALA A 1 94 ? -0.800 30.166 17.156 1.00 79.88 94 ALA A N 1
ATOM 694 C CA . ALA A 1 94 ? 0.205 29.233 17.658 1.00 79.88 94 ALA A CA 1
ATOM 695 C C . ALA A 1 94 ? 1.625 29.679 17.269 1.00 79.88 94 ALA A C 1
ATOM 697 O O . ALA A 1 94 ? 2.507 29.727 18.127 1.00 79.88 94 ALA A O 1
ATOM 698 N N . ALA A 1 95 ? 1.838 30.089 16.014 1.00 81.19 95 ALA A N 1
ATOM 699 C CA . ALA A 1 95 ? 3.123 30.610 15.546 1.00 81.19 95 ALA A CA 1
ATOM 700 C C . ALA A 1 95 ? 3.543 31.875 16.315 1.00 81.19 95 ALA A C 1
ATOM 702 O O . ALA A 1 95 ? 4.687 31.983 16.764 1.00 81.19 95 ALA A O 1
ATOM 703 N N . ARG A 1 96 ? 2.607 32.805 16.554 1.00 88.75 96 ARG A N 1
ATOM 704 C CA . ARG A 1 96 ? 2.858 33.997 17.384 1.00 88.75 96 ARG A CA 1
ATOM 705 C C . ARG A 1 96 ? 3.209 33.630 18.822 1.00 88.75 96 ARG A C 1
ATOM 707 O O . ARG A 1 96 ? 4.119 34.226 19.392 1.00 88.75 96 ARG A O 1
ATOM 714 N N . SER A 1 97 ? 2.515 32.654 19.405 1.00 84.12 97 SER A N 1
ATOM 715 C CA . SER A 1 97 ? 2.778 32.184 20.771 1.00 84.12 97 SER A CA 1
ATOM 716 C C . SER A 1 97 ? 4.178 31.581 20.898 1.00 84.12 97 SER A C 1
ATOM 718 O O . SER A 1 97 ? 4.903 31.914 21.834 1.00 84.12 97 SER A O 1
ATOM 720 N N . VAL A 1 98 ? 4.598 30.770 19.921 1.00 80.75 98 VAL A N 1
ATOM 721 C CA . VAL A 1 98 ? 5.962 30.219 19.857 1.00 80.75 98 VAL A CA 1
ATOM 722 C C . VAL A 1 98 ? 7.006 31.331 19.741 1.00 80.75 98 VAL A C 1
ATOM 724 O O . VAL A 1 98 ? 8.004 31.282 20.455 1.00 80.75 98 VAL A O 1
ATOM 727 N N . SER A 1 99 ? 6.762 32.364 18.926 1.00 82.50 99 SER A N 1
ATOM 728 C CA . SER A 1 99 ? 7.663 33.524 18.828 1.00 82.50 99 SER A CA 1
ATOM 729 C C . SER A 1 99 ? 7.810 34.255 20.168 1.00 82.50 99 SER A C 1
ATOM 731 O O . SER A 1 99 ? 8.929 34.513 20.597 1.00 82.50 99 SER A O 1
ATOM 733 N N . ARG A 1 100 ? 6.705 34.515 20.887 1.00 88.38 100 ARG A N 1
ATOM 734 C CA . ARG A 1 100 ? 6.751 35.162 22.217 1.00 88.38 100 ARG A CA 1
ATOM 735 C C . ARG A 1 100 ? 7.529 34.320 23.238 1.00 88.38 100 ARG A C 1
ATOM 737 O O . ARG A 1 100 ? 8.272 34.858 24.062 1.00 88.38 100 ARG A O 1
ATOM 744 N N . ILE A 1 101 ? 7.374 32.995 23.190 1.00 82.38 101 ILE A N 1
ATOM 745 C CA . ILE A 1 101 ? 8.140 32.071 24.037 1.00 82.38 101 ILE A CA 1
ATOM 746 C C . ILE A 1 101 ? 9.629 32.104 23.666 1.00 82.38 101 ILE A C 1
ATOM 748 O O . ILE A 1 101 ? 10.464 32.151 24.562 1.00 82.38 101 ILE A O 1
ATOM 752 N N . ALA A 1 102 ? 9.979 32.137 22.379 1.00 78.56 102 ALA A N 1
ATOM 753 C CA . ALA A 1 102 ? 11.371 32.222 21.940 1.00 78.56 102 ALA A CA 1
ATOM 754 C C . ALA A 1 102 ? 12.050 33.522 22.410 1.00 78.56 102 ALA A C 1
ATOM 756 O O . ALA A 1 102 ? 13.161 33.471 22.941 1.00 78.56 102 ALA A O 1
ATOM 757 N N . ASP A 1 103 ? 11.361 34.661 22.307 1.00 83.69 103 ASP A N 1
ATOM 758 C CA . ASP A 1 103 ? 11.882 35.960 22.751 1.00 83.69 103 ASP A CA 1
ATOM 759 C C . ASP A 1 103 ? 12.101 35.992 24.274 1.00 83.69 103 ASP A C 1
ATOM 761 O O . ASP A 1 103 ? 13.152 36.420 24.760 1.00 83.69 103 ASP A O 1
ATOM 765 N N . SER A 1 104 ? 11.143 35.467 25.049 1.00 82.44 104 SER A N 1
ATOM 766 C CA . SER A 1 104 ? 11.291 35.348 26.508 1.00 82.44 104 SER A CA 1
ATOM 767 C C . SER A 1 104 ? 12.391 34.360 26.919 1.00 82.44 104 SER A C 1
ATOM 769 O O . SER A 1 104 ? 13.144 34.631 27.858 1.00 82.44 104 SER A O 1
ATOM 771 N N . ALA A 1 105 ? 12.547 33.249 26.193 1.00 75.12 105 ALA A N 1
ATOM 772 C CA . ALA A 1 105 ? 13.610 32.277 26.425 1.00 75.12 105 ALA A CA 1
ATOM 773 C C . ALA A 1 105 ? 14.997 32.864 26.126 1.00 75.12 105 ALA A C 1
ATOM 775 O O . ALA A 1 105 ? 15.934 32.598 26.876 1.00 75.12 105 ALA A O 1
ATOM 776 N N . HIS A 1 106 ? 15.128 33.707 25.097 1.00 76.62 106 HIS A N 1
ATOM 777 C CA . HIS A 1 106 ? 16.362 34.446 24.816 1.00 76.62 106 HIS A CA 1
ATOM 778 C C . HIS A 1 106 ? 16.744 35.396 25.959 1.00 76.62 106 HIS A C 1
ATOM 780 O O . HIS A 1 106 ? 17.918 35.458 26.330 1.00 76.62 106 HIS A O 1
ATOM 786 N N . LEU A 1 107 ? 15.765 36.075 26.572 1.00 78.00 107 LEU A N 1
ATOM 787 C CA . LEU A 1 107 ? 16.004 36.910 27.755 1.00 78.00 107 LEU A CA 1
ATOM 788 C C . LEU A 1 107 ? 16.485 36.085 28.964 1.00 78.00 107 LEU A C 1
ATOM 790 O O . LEU A 1 107 ? 17.374 36.517 29.697 1.00 78.00 107 LEU A O 1
ATOM 794 N N . MET A 1 108 ? 15.934 34.882 29.164 1.00 72.94 108 MET A N 1
ATOM 795 C CA . MET A 1 108 ? 16.340 33.989 30.260 1.00 72.94 108 MET A CA 1
ATOM 796 C C . MET A 1 108 ? 17.677 33.276 29.998 1.00 72.94 108 MET A C 1
ATOM 798 O O . MET A 1 108 ? 18.440 33.031 30.930 1.00 72.94 108 MET A O 1
ATOM 802 N N . ALA A 1 109 ? 18.021 32.997 28.739 1.00 67.62 109 ALA A N 1
ATOM 803 C CA . ALA A 1 109 ? 19.308 32.410 28.353 1.00 67.62 109 ALA A CA 1
ATOM 804 C C . ALA A 1 109 ? 20.505 33.310 28.689 1.00 67.62 109 ALA A C 1
ATOM 806 O O . ALA A 1 109 ? 21.602 32.815 28.941 1.00 67.62 109 ALA A O 1
ATOM 807 N N . ALA A 1 110 ? 20.296 34.629 28.729 1.00 70.06 110 ALA A N 1
ATOM 808 C CA . ALA A 1 110 ? 21.317 35.584 29.148 1.00 70.06 110 ALA A CA 1
ATOM 809 C C . ALA A 1 110 ? 21.642 35.502 30.656 1.00 70.06 110 ALA A C 1
ATOM 811 O O . ALA A 1 110 ? 22.673 36.015 31.083 1.00 70.06 110 ALA A O 1
ATOM 812 N N . THR A 1 111 ? 20.788 34.858 31.462 1.00 66.88 111 THR A N 1
ATOM 813 C CA . THR A 1 111 ? 20.922 34.781 32.930 1.00 66.88 111 THR A CA 1
ATOM 814 C C . THR A 1 111 ? 21.110 33.360 33.468 1.00 66.88 111 THR A C 1
ATOM 816 O O . THR A 1 111 ? 21.748 33.190 34.505 1.00 66.88 111 THR A O 1
ATOM 819 N N . ALA A 1 112 ? 20.632 32.328 32.766 1.00 59.94 112 ALA A N 1
ATOM 820 C CA . ALA A 1 112 ? 20.781 30.924 33.149 1.00 59.94 112 ALA A CA 1
ATOM 821 C C . ALA A 1 112 ? 21.606 30.147 32.107 1.00 59.94 112 ALA A C 1
ATOM 823 O O . ALA A 1 112 ? 21.302 30.160 30.917 1.00 59.94 112 ALA A O 1
ATOM 824 N N . GLY A 1 113 ? 22.660 29.451 32.551 1.00 68.44 113 GLY A N 1
ATOM 825 C CA . GLY A 1 113 ? 23.608 28.759 31.669 1.00 68.44 113 GLY A CA 1
ATOM 826 C C . GLY A 1 113 ? 22.953 27.800 30.656 1.00 68.44 113 GLY A C 1
ATOM 827 O O . GLY A 1 113 ? 22.047 27.037 30.994 1.00 68.44 113 GLY A O 1
ATOM 828 N N . GLN A 1 114 ? 23.476 27.792 29.421 1.00 66.06 114 GLN A N 1
ATOM 829 C CA . GLN A 1 114 ? 22.958 27.092 28.224 1.00 66.06 114 GLN A CA 1
ATOM 830 C C . GLN A 1 114 ? 22.510 25.631 28.417 1.00 66.06 114 GLN A C 1
ATOM 832 O O . GLN A 1 114 ? 21.668 25.139 27.668 1.00 66.06 114 GLN A O 1
ATOM 837 N N . ARG A 1 115 ? 23.053 24.912 29.404 1.00 72.44 115 ARG A N 1
ATOM 838 C CA . ARG A 1 115 ? 22.744 23.492 29.630 1.00 72.44 115 ARG A CA 1
ATOM 839 C C . ARG A 1 115 ? 21.329 23.248 30.158 1.00 72.44 115 ARG A C 1
ATOM 841 O O . ARG A 1 115 ? 20.774 22.189 29.890 1.00 72.44 115 ARG A O 1
A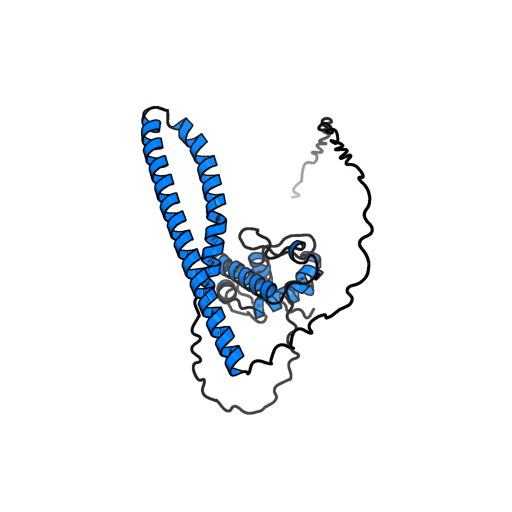TOM 848 N N . PHE A 1 116 ? 20.727 24.211 30.857 1.00 68.44 116 PHE A N 1
ATOM 849 C CA . PHE A 1 116 ? 19.376 24.047 31.406 1.00 68.44 116 PHE A CA 1
ATOM 850 C C . PHE A 1 116 ? 18.286 24.187 30.327 1.00 68.44 116 PHE A C 1
ATOM 852 O O . PHE A 1 116 ? 17.286 23.471 30.343 1.00 68.44 116 PHE A O 1
ATOM 859 N N . LEU A 1 117 ? 18.518 25.042 29.326 1.00 65.38 117 LEU A N 1
ATOM 860 C CA . LEU A 1 117 ? 17.589 25.272 28.214 1.00 65.38 117 LEU A CA 1
ATOM 861 C C . LEU A 1 117 ? 17.429 24.049 27.305 1.00 65.38 117 LEU A C 1
ATOM 863 O O . LEU A 1 117 ? 16.321 23.768 26.855 1.00 65.38 117 LEU A O 1
ATOM 867 N N . ALA A 1 118 ? 18.498 23.280 27.085 1.00 69.56 118 ALA A N 1
ATOM 868 C CA . ALA A 1 118 ? 18.438 22.069 26.266 1.00 69.56 118 ALA A CA 1
ATOM 869 C C . ALA A 1 118 ? 17.521 20.987 26.873 1.00 69.56 118 ALA A C 1
ATOM 871 O O . ALA A 1 118 ? 16.812 20.295 26.143 1.00 69.56 118 ALA A O 1
ATOM 872 N N . VAL A 1 119 ? 17.493 20.877 28.206 1.00 77.12 119 VAL A N 1
ATOM 873 C CA . VAL A 1 119 ? 16.684 19.877 28.922 1.00 77.12 119 VAL A CA 1
ATOM 874 C C . VAL A 1 119 ? 15.191 20.218 28.872 1.00 77.12 119 VAL A C 1
ATOM 876 O O . VAL A 1 119 ? 14.365 19.317 28.761 1.00 77.12 119 VAL A O 1
ATOM 879 N N . LEU A 1 120 ? 14.834 21.507 28.889 1.00 75.75 120 LEU A N 1
ATOM 880 C CA . LEU A 1 120 ? 13.436 21.952 28.814 1.00 75.75 120 LEU A CA 1
ATOM 881 C C . LEU A 1 120 ? 12.908 22.076 27.377 1.00 75.75 120 LEU A C 1
ATOM 883 O O . LEU A 1 120 ? 11.724 21.842 27.140 1.00 75.75 120 LEU A O 1
ATOM 887 N N . ALA A 1 121 ? 13.766 22.394 26.405 1.00 76.25 121 ALA A N 1
ATOM 888 C CA . ALA A 1 121 ? 13.356 22.538 25.009 1.00 76.25 121 ALA A CA 1
ATOM 889 C C . ALA A 1 121 ? 12.914 21.205 24.380 1.00 76.25 121 ALA A C 1
ATOM 891 O O . ALA A 1 121 ? 11.974 21.170 23.586 1.00 76.25 121 ALA A O 1
ATOM 892 N N . TYR A 1 122 ? 13.556 20.094 24.750 1.00 76.38 122 TYR A N 1
ATOM 893 C CA . TYR A 1 122 ? 13.276 18.782 24.165 1.00 76.38 122 TYR A CA 1
ATOM 894 C C . TYR A 1 122 ? 11.838 18.264 24.399 1.00 76.38 122 TYR A C 1
ATOM 896 O O . TYR A 1 122 ? 11.170 17.936 23.413 1.00 76.38 122 TYR A O 1
ATOM 904 N N . PRO A 1 123 ? 11.298 18.213 25.638 1.00 79.56 123 PRO A N 1
ATOM 905 C CA . PRO A 1 123 ? 9.920 17.771 25.861 1.00 79.56 123 PRO A CA 1
ATOM 906 C C . PRO A 1 123 ? 8.894 18.707 25.209 1.00 79.56 123 PRO A C 1
ATOM 908 O O . PRO A 1 123 ? 7.870 18.238 24.714 1.00 79.56 123 PRO A O 1
ATOM 911 N N . PHE A 1 124 ? 9.184 20.010 25.136 1.00 81.94 124 PHE A N 1
ATOM 912 C CA . PHE A 1 124 ? 8.315 20.977 24.468 1.00 81.94 124 PHE A CA 1
ATOM 913 C C . PHE A 1 124 ? 8.240 20.738 22.952 1.00 81.94 124 PHE A C 1
ATOM 915 O O . PHE A 1 124 ? 7.148 20.701 22.388 1.00 81.94 124 PHE A O 1
ATOM 922 N N . LEU A 1 125 ? 9.376 20.491 22.290 1.00 79.81 125 LEU A N 1
ATOM 923 C CA . LEU A 1 125 ? 9.411 20.157 20.860 1.00 79.81 125 LEU A CA 1
ATOM 924 C C . LEU A 1 125 ? 8.721 18.819 20.552 1.00 79.81 125 LEU A C 1
ATOM 926 O O . LEU A 1 125 ? 8.062 18.694 19.520 1.00 79.81 125 LEU A O 1
ATOM 930 N N . MET A 1 126 ? 8.838 17.831 21.445 1.00 77.69 126 MET A N 1
ATOM 931 C CA . MET A 1 126 ? 8.110 16.561 21.341 1.00 77.69 126 MET A CA 1
ATOM 932 C C . MET A 1 126 ? 6.593 16.765 21.429 1.00 77.69 126 MET A C 1
ATOM 934 O O . MET A 1 126 ? 5.857 16.269 20.576 1.00 77.69 126 MET A O 1
ATOM 938 N N . LEU A 1 127 ? 6.126 17.543 22.410 1.00 80.38 127 LEU A N 1
ATOM 939 C CA . LEU A 1 127 ? 4.707 17.869 22.560 1.00 80.38 127 LEU A CA 1
ATOM 940 C C . LEU A 1 127 ? 4.180 18.636 21.337 1.00 80.38 127 LEU A C 1
ATOM 942 O O . LEU A 1 127 ? 3.113 18.316 20.817 1.00 80.38 127 LEU A O 1
ATOM 946 N N . LEU A 1 128 ? 4.955 19.601 20.833 1.00 80.88 128 LEU A N 1
ATOM 947 C CA . LEU A 1 128 ? 4.600 20.380 19.649 1.00 80.88 128 LEU A CA 1
ATOM 948 C C . LEU A 1 128 ? 4.455 19.486 18.409 1.00 80.88 128 LEU A C 1
ATOM 950 O O . LEU A 1 128 ? 3.473 19.609 17.680 1.00 80.88 128 LEU A O 1
ATOM 954 N N . LYS A 1 129 ? 5.377 18.539 18.192 1.00 74.38 129 LYS A N 1
ATOM 955 C CA . LYS A 1 129 ? 5.262 17.556 17.102 1.00 74.38 129 LYS A CA 1
ATOM 956 C C . LYS A 1 129 ? 4.012 16.688 17.237 1.00 74.38 129 LYS A C 1
ATOM 958 O O . LYS A 1 129 ? 3.356 16.428 16.234 1.00 74.38 129 LYS A O 1
ATOM 963 N N . LEU A 1 130 ? 3.660 16.280 18.454 1.00 76.38 130 LEU A N 1
ATOM 964 C CA . LEU A 1 130 ? 2.484 15.448 18.715 1.00 76.38 130 LEU A CA 1
ATOM 965 C C . LEU A 1 130 ? 1.170 16.193 18.421 1.00 76.38 130 LEU A C 1
ATOM 967 O O . LEU A 1 130 ? 0.233 15.595 17.900 1.00 76.38 130 LEU A O 1
ATOM 971 N N . ILE A 1 131 ? 1.126 17.505 18.677 1.00 76.25 131 ILE A N 1
ATOM 972 C CA . ILE A 1 131 ? -0.027 18.365 18.360 1.00 76.25 131 ILE A CA 1
ATOM 973 C C . ILE A 1 131 ? -0.105 18.677 16.856 1.00 76.25 131 ILE A C 1
ATOM 975 O O . ILE A 1 131 ? -1.195 18.704 16.287 1.00 76.25 131 ILE A O 1
ATOM 979 N N . LEU A 1 132 ? 1.033 18.895 16.189 1.00 75.31 132 LEU A N 1
ATOM 980 C CA . LEU A 1 132 ? 1.072 19.241 14.761 1.00 75.31 132 LEU A CA 1
ATOM 981 C C . LEU A 1 132 ? 0.903 18.029 13.827 1.00 75.31 132 LEU A C 1
ATOM 983 O O . LEU A 1 132 ? 0.463 18.193 12.688 1.00 75.31 132 LEU A O 1
ATOM 987 N N . PHE A 1 133 ? 1.202 16.814 14.294 1.00 75.25 133 PHE A N 1
ATOM 988 C CA . PHE A 1 133 ? 1.059 15.579 13.518 1.00 75.25 133 PHE A CA 1
ATOM 989 C C . PHE A 1 133 ? -0.354 15.361 12.934 1.00 75.25 133 PHE A C 1
ATOM 991 O O . PHE A 1 133 ? -0.453 15.225 11.710 1.00 75.25 133 PHE A O 1
ATOM 998 N N . PRO A 1 134 ? -1.459 15.396 13.712 1.00 70.88 134 PRO A N 1
ATOM 999 C CA . PRO A 1 134 ? -2.805 15.207 13.158 1.00 70.88 134 PRO A CA 1
ATOM 1000 C C . PRO A 1 134 ? -3.193 16.298 12.151 1.00 70.88 134 PRO A C 1
ATOM 1002 O O . PRO A 1 134 ? -3.931 16.031 11.204 1.00 70.88 134 PRO A O 1
ATOM 1005 N N . LEU A 1 135 ? -2.646 17.509 12.293 1.00 69.38 135 LEU A N 1
ATOM 1006 C CA . LEU A 1 135 ? -2.881 18.615 11.365 1.00 69.38 135 LEU A CA 1
ATOM 1007 C C . LEU A 1 135 ? -2.318 18.322 9.965 1.00 69.38 135 LEU A C 1
ATOM 1009 O O . LEU A 1 135 ? -2.980 18.596 8.964 1.00 69.38 135 LEU A O 1
ATOM 1013 N N . SER A 1 136 ? -1.131 17.712 9.889 1.00 69.12 136 SER A N 1
ATOM 1014 C CA . SER A 1 136 ? -0.511 17.326 8.612 1.00 69.12 136 SER A CA 1
ATOM 1015 C C . SER A 1 136 ? -1.307 16.244 7.867 1.00 69.12 136 SER A C 1
ATOM 1017 O O . SER A 1 136 ? -1.397 16.263 6.638 1.00 69.12 136 SER A O 1
ATOM 1019 N N . VAL A 1 137 ? -1.956 15.341 8.612 1.00 68.94 137 VAL A N 1
ATOM 1020 C CA . VAL A 1 137 ? -2.835 14.300 8.061 1.00 68.94 137 VAL A CA 1
ATOM 1021 C C . VAL A 1 137 ? -4.103 14.924 7.476 1.00 68.94 137 VAL A C 1
ATOM 1023 O O . VAL A 1 137 ? -4.483 14.602 6.352 1.00 68.94 137 VAL A O 1
ATOM 1026 N N . VAL A 1 138 ? -4.719 15.878 8.182 1.00 69.75 138 VAL A N 1
ATOM 1027 C CA . VAL A 1 138 ? -5.917 16.590 7.702 1.00 69.75 138 VAL A CA 1
ATOM 1028 C C . VAL A 1 138 ? -5.615 17.423 6.451 1.00 69.75 138 VAL A C 1
ATOM 1030 O O . VAL A 1 138 ? -6.391 17.387 5.497 1.00 69.75 138 VAL A O 1
ATOM 1033 N N . GLN A 1 139 ? -4.470 18.113 6.397 1.00 68.06 139 GLN A N 1
ATOM 1034 C CA . GLN A 1 139 ? -4.060 18.865 5.204 1.00 68.06 139 GLN A CA 1
ATOM 1035 C C . GLN A 1 139 ? -3.821 17.954 3.987 1.00 68.06 139 GLN A C 1
ATOM 1037 O O . GLN A 1 139 ? -4.215 18.311 2.877 1.00 68.06 139 GLN A O 1
ATOM 1042 N N . ARG A 1 140 ? -3.256 16.752 4.178 1.00 67.56 140 ARG A N 1
ATOM 1043 C CA . ARG A 1 140 ? -3.122 15.754 3.098 1.00 67.56 140 ARG A CA 1
ATOM 1044 C C . ARG A 1 140 ? -4.468 15.229 2.604 1.00 67.56 140 ARG A C 1
ATOM 1046 O O . ARG A 1 140 ? -4.633 15.047 1.402 1.00 67.56 140 ARG A O 1
ATOM 1053 N N . ILE A 1 141 ? -5.422 15.001 3.506 1.00 63.06 141 ILE A N 1
ATOM 1054 C CA . ILE A 1 141 ? -6.773 14.553 3.138 1.00 63.06 141 ILE A CA 1
ATOM 1055 C C . ILE A 1 141 ? -7.495 15.648 2.344 1.00 63.06 141 ILE A C 1
ATOM 1057 O O . ILE A 1 141 ? -8.058 15.364 1.293 1.00 63.06 141 ILE A O 1
ATOM 1061 N N . LEU A 1 142 ? -7.424 16.906 2.790 1.00 61.34 142 LEU A N 1
ATOM 1062 C CA . LEU A 1 142 ? -8.070 18.033 2.108 1.00 61.34 142 LEU A CA 1
ATOM 1063 C C . LEU A 1 142 ? -7.419 18.363 0.753 1.00 61.34 142 LEU A C 1
ATOM 1065 O O . LEU A 1 142 ? -8.130 18.700 -0.190 1.00 61.34 142 LEU A O 1
ATOM 1069 N N . GLY A 1 143 ? -6.098 18.205 0.616 1.00 59.72 143 GLY A N 1
ATOM 1070 C CA . GLY A 1 143 ? -5.388 18.410 -0.653 1.00 59.72 143 GLY A CA 1
ATOM 1071 C C . GLY A 1 143 ? -5.742 17.396 -1.750 1.00 59.72 143 GLY A C 1
ATOM 1072 O O . GLY A 1 143 ? -5.632 17.716 -2.931 1.00 59.72 143 GLY A O 1
ATOM 1073 N N . ARG A 1 144 ? -6.219 16.196 -1.385 1.00 55.56 144 ARG A N 1
ATOM 1074 C CA . ARG A 1 144 ? -6.635 15.149 -2.339 1.00 55.56 144 ARG A CA 1
ATOM 1075 C C . ARG A 1 144 ? -8.013 15.379 -2.968 1.00 55.56 144 ARG A C 1
ATOM 1077 O O . ARG A 1 144 ? -8.337 14.706 -3.937 1.00 55.56 144 ARG A O 1
ATOM 1084 N N . PHE A 1 145 ? -8.804 16.333 -2.470 1.00 49.19 145 PHE A N 1
ATOM 1085 C CA . PHE A 1 145 ? -10.108 16.682 -3.053 1.00 49.19 145 PHE A CA 1
ATOM 1086 C C . PHE A 1 145 ? -10.037 17.771 -4.130 1.00 49.19 145 PHE A C 1
ATOM 1088 O O . PHE A 1 145 ? -11.076 18.235 -4.598 1.00 49.19 145 PHE A O 1
ATOM 1095 N N . ALA A 1 146 ? -8.838 18.183 -4.556 1.00 45.38 146 ALA A N 1
ATOM 1096 C CA . ALA A 1 146 ? -8.712 18.981 -5.767 1.00 45.38 146 ALA A CA 1
ATOM 1097 C C . ALA A 1 146 ? -9.164 18.119 -6.965 1.00 45.38 146 ALA A C 1
ATOM 1099 O O . ALA A 1 146 ? -8.568 17.068 -7.201 1.00 45.38 146 ALA A O 1
ATOM 1100 N N . PRO A 1 147 ? -10.217 18.512 -7.706 1.00 41.41 147 PRO A N 1
ATOM 1101 C CA . PRO A 1 147 ? -10.714 17.722 -8.820 1.00 41.41 147 PRO A CA 1
ATOM 1102 C C . PRO A 1 147 ? -9.641 17.678 -9.906 1.00 41.41 147 PRO A C 1
ATOM 1104 O O . PRO A 1 147 ? -9.379 18.672 -10.587 1.00 41.41 147 PRO A O 1
ATOM 1107 N N . THR A 1 148 ? -9.010 16.519 -10.074 1.00 42.97 148 THR A N 1
ATOM 1108 C CA . THR A 1 148 ? -8.237 16.209 -11.269 1.00 42.97 148 THR A CA 1
ATOM 1109 C C . THR A 1 148 ? -9.216 16.198 -12.437 1.00 42.97 148 THR A C 1
ATOM 1111 O O . THR A 1 148 ? -10.016 15.280 -12.601 1.00 42.97 148 THR A O 1
ATOM 1114 N N . ARG A 1 149 ? -9.208 17.275 -13.232 1.00 35.22 149 ARG A N 1
ATOM 1115 C CA . ARG A 1 149 ? -9.851 17.291 -14.548 1.00 35.22 149 ARG A CA 1
ATOM 1116 C C . ARG A 1 149 ? -9.173 16.216 -15.390 1.00 35.22 149 ARG A C 1
ATOM 1118 O O . ARG A 1 149 ? -8.094 16.447 -15.927 1.00 35.22 149 ARG A O 1
ATOM 1125 N N . HIS A 1 150 ? -9.802 15.050 -15.461 1.00 37.34 150 HIS A N 1
ATOM 1126 C CA . HIS A 1 150 ? -9.496 14.047 -16.463 1.00 37.34 150 HIS A CA 1
ATOM 1127 C C . HIS A 1 150 ? -9.885 14.664 -17.809 1.00 37.34 150 HIS A C 1
ATOM 1129 O O . HIS A 1 150 ? -11.066 14.904 -18.063 1.00 37.34 150 HIS A O 1
ATOM 1135 N N . TYR A 1 151 ? -8.892 15.038 -18.612 1.00 43.03 151 TYR A N 1
ATOM 1136 C CA . TYR A 1 151 ? -9.126 15.237 -20.034 1.00 43.03 151 TYR A CA 1
ATOM 1137 C C . TYR A 1 151 ? -9.329 13.841 -20.621 1.00 43.03 151 TYR A C 1
ATOM 1139 O O . TYR A 1 151 ? -8.510 12.955 -20.397 1.00 43.03 151 TYR A O 1
ATOM 1147 N N . ASP A 1 152 ? -10.493 13.656 -21.228 1.00 45.25 152 ASP A N 1
ATOM 1148 C CA . ASP A 1 152 ? -10.856 12.526 -22.072 1.00 45.25 152 ASP A CA 1
ATOM 1149 C C . ASP A 1 152 ? -10.422 12.933 -23.484 1.00 45.25 152 ASP A C 1
ATOM 1151 O O . ASP A 1 152 ? -11.075 13.740 -24.155 1.00 45.25 152 ASP A O 1
ATOM 1155 N N . ASP A 1 153 ? -9.209 12.541 -23.854 1.00 43.94 153 ASP A N 1
ATOM 1156 C CA . ASP A 1 153 ? -8.648 12.719 -25.179 1.00 43.94 153 ASP A CA 1
ATOM 1157 C C . ASP A 1 153 ? -9.204 11.630 -26.096 1.00 43.94 153 ASP A C 1
ATOM 1159 O O . ASP A 1 153 ? -8.856 10.459 -26.005 1.00 43.94 153 ASP A O 1
ATOM 1163 N N . GLY A 1 154 ? -10.120 12.051 -26.973 1.00 53.22 154 GLY A N 1
ATOM 1164 C CA . GLY A 1 154 ? -10.786 11.197 -27.947 1.00 53.22 154 GLY A CA 1
ATOM 1165 C C . GLY A 1 154 ? -9.792 10.391 -28.775 1.00 53.22 154 GLY A C 1
ATOM 1166 O O . GLY A 1 154 ? -9.148 10.917 -29.684 1.00 53.22 154 GLY A O 1
ATOM 1167 N N . GLU A 1 155 ? -9.713 9.103 -28.464 1.00 43.25 155 GLU A N 1
ATOM 1168 C CA . GLU A 1 155 ? -8.894 8.140 -29.175 1.00 43.25 155 GLU A CA 1
ATOM 1169 C C . GLU A 1 155 ? -9.634 7.660 -30.432 1.00 43.25 155 GLU A C 1
ATOM 1171 O O . GLU A 1 155 ? -10.797 7.246 -30.418 1.00 43.25 155 GLU A O 1
ATOM 1176 N N . THR A 1 156 ? -8.944 7.791 -31.559 1.00 50.09 156 THR A N 1
ATOM 1177 C CA . THR A 1 156 ? -9.358 7.368 -32.894 1.00 50.09 156 THR A CA 1
ATOM 1178 C C . THR A 1 156 ? -9.593 5.862 -32.948 1.00 50.09 156 THR A C 1
ATOM 1180 O O . THR A 1 156 ? -8.680 5.080 -32.697 1.00 50.09 156 THR A O 1
ATOM 1183 N N . VAL A 1 157 ? -10.808 5.476 -33.346 1.00 44.31 157 VAL A N 1
ATOM 1184 C CA . VAL A 1 157 ? -11.227 4.098 -33.630 1.00 44.31 157 VAL A CA 1
ATOM 1185 C C . VAL A 1 157 ? -10.346 3.521 -34.738 1.00 44.31 157 VAL A C 1
ATOM 1187 O O . VAL A 1 157 ? -10.522 3.843 -35.914 1.00 44.31 157 VAL A O 1
ATOM 1190 N N . HIS A 1 158 ? -9.380 2.691 -34.353 1.00 46.34 158 HIS A N 1
ATOM 1191 C CA . HIS A 1 158 ? -8.612 1.870 -35.276 1.00 46.34 158 HIS A CA 1
ATOM 1192 C C . HIS A 1 158 ? -9.281 0.494 -35.343 1.00 46.34 158 HIS A C 1
ATOM 1194 O O . HIS A 1 158 ? -9.202 -0.297 -34.407 1.00 46.34 158 HIS A O 1
ATOM 1200 N N . ASP A 1 159 ? -9.995 0.275 -36.443 1.00 53.81 159 ASP A N 1
ATOM 1201 C CA . ASP A 1 159 ? -10.655 -0.973 -36.819 1.00 53.81 159 ASP A CA 1
ATOM 1202 C C . ASP A 1 159 ? -9.564 -2.012 -37.137 1.00 53.81 159 ASP A C 1
ATOM 1204 O O . ASP A 1 159 ? -8.865 -1.886 -38.144 1.00 53.81 159 ASP A O 1
ATOM 1208 N N . TRP A 1 160 ? -9.339 -2.961 -36.223 1.00 55.06 160 TRP A N 1
ATOM 1209 C CA . TRP A 1 160 ? -8.414 -4.081 -36.402 1.00 55.06 160 TRP A CA 1
ATOM 1210 C C . TRP A 1 160 ? -9.168 -5.393 -36.198 1.00 55.06 160 TRP A C 1
ATOM 1212 O O . TRP A 1 160 ? -9.638 -5.692 -35.102 1.00 55.06 160 TRP A O 1
ATOM 1222 N N . ASP A 1 161 ? -9.272 -6.113 -37.309 1.00 50.12 161 ASP A N 1
ATOM 1223 C CA . ASP A 1 161 ? -9.470 -7.545 -37.509 1.00 50.12 161 ASP A CA 1
ATOM 1224 C C . ASP A 1 161 ? -9.796 -8.402 -36.270 1.00 50.12 161 ASP A C 1
ATOM 1226 O O . ASP A 1 161 ? -8.981 -8.673 -35.387 1.00 50.12 161 ASP A O 1
ATOM 1230 N N . GLU A 1 162 ? -11.029 -8.903 -36.288 1.00 59.22 162 GLU A N 1
ATOM 1231 C CA . GLU A 1 162 ? -11.650 -9.851 -35.368 1.00 59.22 162 GLU A CA 1
ATOM 1232 C C . GLU A 1 162 ? -11.054 -11.267 -35.543 1.00 59.22 162 GLU A C 1
ATOM 1234 O O . GLU A 1 162 ? -11.730 -12.199 -35.972 1.00 59.22 162 GLU A O 1
ATOM 1239 N N . GLU A 1 163 ? -9.764 -11.450 -35.240 1.00 54.12 163 GLU A N 1
ATOM 1240 C CA . GLU A 1 163 ? -9.091 -12.755 -35.319 1.00 54.12 163 GLU A CA 1
ATOM 1241 C C . GLU A 1 163 ? -8.709 -13.266 -33.917 1.00 54.12 163 GLU A C 1
ATOM 1243 O O . GLU A 1 163 ? -7.671 -12.946 -33.345 1.00 54.12 163 GLU A O 1
ATOM 1248 N N . THR A 1 164 ? -9.584 -14.115 -33.361 1.00 53.03 164 THR A N 1
ATOM 1249 C CA . THR A 1 164 ? -9.337 -15.000 -32.201 1.00 53.03 164 THR A CA 1
ATOM 1250 C C . THR A 1 164 ? -8.830 -14.318 -30.924 1.00 53.03 164 THR A C 1
ATOM 1252 O O . THR A 1 164 ? -7.733 -14.583 -30.437 1.00 53.03 164 THR A O 1
ATOM 1255 N N . ALA A 1 165 ? -9.694 -13.519 -30.293 1.00 57.19 165 ALA A N 1
ATOM 1256 C CA . ALA A 1 165 ? -9.560 -13.197 -28.874 1.00 57.19 165 ALA A CA 1
ATOM 1257 C C . ALA A 1 165 ? -9.712 -14.486 -28.042 1.00 57.19 165 ALA A C 1
ATOM 1259 O O . ALA A 1 165 ? -10.818 -14.893 -27.672 1.00 57.19 165 ALA A O 1
ATOM 1260 N N . GLU A 1 166 ? -8.592 -15.162 -27.789 1.00 60.09 166 GLU A N 1
ATOM 1261 C CA . GLU A 1 166 ? -8.489 -16.226 -26.799 1.00 60.09 166 GLU A CA 1
ATOM 1262 C C . GLU A 1 166 ? -9.040 -15.675 -25.479 1.00 60.09 166 GLU A C 1
ATOM 1264 O O . GLU A 1 166 ? -8.559 -14.677 -24.941 1.00 60.09 166 GLU A O 1
ATOM 1269 N N . LYS A 1 167 ? -10.136 -16.268 -25.005 1.00 61.38 167 LYS A N 1
ATOM 1270 C CA . LYS A 1 167 ? -10.897 -15.802 -23.847 1.00 61.38 167 LYS A CA 1
ATOM 1271 C C . LYS A 1 167 ? -10.072 -16.047 -22.582 1.00 61.38 167 LYS A C 1
ATOM 1273 O O . LYS A 1 167 ? -10.276 -17.044 -21.897 1.00 61.38 167 LYS A O 1
ATOM 1278 N N . SER A 1 168 ? -9.115 -15.168 -22.295 1.00 68.06 168 SER A N 1
ATOM 1279 C CA . SER A 1 168 ? -8.320 -15.230 -21.074 1.00 68.06 168 SER A CA 1
ATOM 1280 C C . SER A 1 168 ? -9.268 -15.110 -19.881 1.00 68.06 168 SER A C 1
ATOM 1282 O O . SER A 1 168 ? -9.972 -14.103 -19.756 1.00 68.06 168 SER A O 1
ATOM 1284 N N . GLU A 1 169 ? -9.322 -16.148 -19.044 1.00 74.50 169 GLU A N 1
ATOM 1285 C CA . GLU A 1 169 ? -10.065 -16.143 -17.781 1.00 74.50 169 GLU A CA 1
ATOM 1286 C C . GLU A 1 169 ? -9.758 -14.844 -17.011 1.00 74.50 169 GLU A C 1
ATOM 1288 O O . GLU A 1 169 ? -8.598 -14.414 -16.976 1.00 74.50 169 GLU A O 1
ATOM 1293 N N . PRO A 1 170 ? -10.772 -14.180 -16.427 1.00 76.50 170 PRO A N 1
ATOM 1294 C CA . PRO A 1 170 ? -10.565 -12.924 -15.725 1.00 76.50 170 PRO A CA 1
ATOM 1295 C C . PRO A 1 170 ? -9.545 -13.129 -14.605 1.00 76.50 170 PRO A C 1
ATOM 1297 O O . PRO A 1 170 ? -9.731 -13.958 -13.716 1.00 76.50 170 PRO A O 1
ATOM 1300 N N . GLU A 1 171 ? -8.454 -12.368 -14.660 1.00 83.12 171 GLU A N 1
ATOM 1301 C CA . GLU A 1 171 ? -7.382 -12.432 -13.672 1.00 83.12 171 GLU A CA 1
ATOM 1302 C C . GLU A 1 171 ? -7.949 -12.180 -12.266 1.00 83.12 171 GLU A C 1
ATOM 1304 O O . GLU A 1 171 ? -8.443 -11.090 -11.963 1.00 83.12 171 GLU A O 1
ATOM 1309 N N . GLN A 1 172 ? -7.908 -13.197 -11.403 1.00 87.75 172 GLN A N 1
ATOM 1310 C CA . GLN A 1 172 ? -8.462 -13.100 -10.057 1.00 87.75 172 GLN A CA 1
ATOM 1311 C C . GLN A 1 172 ? -7.501 -12.321 -9.149 1.00 87.75 172 GLN A C 1
ATOM 1313 O O . GLN A 1 172 ? -6.562 -12.875 -8.578 1.00 87.75 172 GLN A O 1
ATOM 1318 N N . LEU A 1 173 ? -7.740 -11.016 -9.025 1.00 94.69 173 LEU A N 1
ATOM 1319 C CA . LEU A 1 173 ? -6.994 -10.139 -8.125 1.00 94.69 173 LEU A CA 1
ATOM 1320 C C . LEU A 1 173 ? -7.441 -10.359 -6.677 1.00 94.69 173 LEU A C 1
ATOM 1322 O O . LEU A 1 173 ? -8.636 -10.488 -6.403 1.00 94.69 173 LEU A O 1
ATOM 1326 N N . ALA A 1 174 ? -6.484 -10.382 -5.750 1.00 96.88 174 ALA A N 1
ATOM 1327 C CA . ALA A 1 174 ? -6.792 -10.419 -4.326 1.00 96.88 174 ALA A CA 1
ATOM 1328 C C . ALA A 1 174 ? -6.865 -9.007 -3.741 1.00 96.88 174 ALA A C 1
ATOM 1330 O O . ALA A 1 174 ? -6.318 -8.041 -4.275 1.00 96.88 174 ALA A O 1
ATOM 1331 N N . THR A 1 175 ? -7.539 -8.920 -2.606 1.00 97.38 175 THR A N 1
ATOM 1332 C CA . THR A 1 175 ? -7.872 -7.692 -1.890 1.00 97.38 175 THR A CA 1
ATOM 1333 C C . THR A 1 175 ? -7.176 -7.634 -0.535 1.00 97.38 175 THR A C 1
ATOM 1335 O O . THR A 1 175 ? -6.709 -8.643 -0.001 1.00 97.38 175 THR A O 1
ATOM 1338 N N . PHE A 1 176 ? -7.145 -6.459 0.094 1.00 97.06 176 PHE A N 1
ATOM 1339 C CA . PHE A 1 176 ? -6.695 -6.362 1.489 1.00 97.06 176 PHE A CA 1
ATOM 1340 C C . PHE A 1 176 ? -7.660 -7.035 2.468 1.00 97.06 176 PHE A C 1
ATOM 1342 O O . PHE A 1 176 ? -7.248 -7.436 3.558 1.00 97.06 176 PHE A O 1
ATOM 1349 N N . ASN A 1 177 ? -8.918 -7.228 2.067 1.00 96.12 177 ASN A N 1
ATOM 1350 C CA . ASN A 1 177 ? -9.853 -8.037 2.830 1.00 96.12 177 ASN A CA 1
ATOM 1351 C C . ASN A 1 177 ? -9.401 -9.509 2.892 1.00 96.12 177 ASN A C 1
ATOM 1353 O O . ASN A 1 177 ? -9.444 -10.107 3.963 1.00 96.12 177 ASN A O 1
ATOM 1357 N N . ASP A 1 178 ? -8.868 -10.061 1.794 1.00 96.00 178 ASP A N 1
ATOM 1358 C CA . ASP A 1 178 ? -8.268 -11.405 1.796 1.00 96.00 178 ASP A CA 1
ATOM 1359 C C . ASP A 1 178 ? -7.069 -11.497 2.757 1.00 96.00 178 ASP A C 1
ATOM 1361 O O . ASP A 1 178 ? -6.894 -12.493 3.455 1.00 96.00 178 ASP A O 1
ATOM 1365 N N . MET A 1 179 ? -6.239 -10.449 2.827 1.00 96.62 179 MET A N 1
ATOM 1366 C CA . MET A 1 179 ? -5.082 -10.419 3.735 1.00 96.62 179 MET A CA 1
ATOM 1367 C C . MET A 1 179 ? -5.503 -10.422 5.206 1.00 96.62 179 MET A C 1
ATOM 1369 O O . MET A 1 179 ? -4.899 -11.116 6.025 1.00 96.62 179 MET A O 1
ATOM 1373 N N . LEU A 1 180 ? -6.569 -9.685 5.531 1.00 93.94 180 LEU A N 1
ATOM 1374 C CA . LEU A 1 180 ? -7.173 -9.671 6.861 1.00 93.94 180 LEU A CA 1
ATOM 1375 C C . LEU A 1 180 ? -7.712 -11.043 7.266 1.00 93.94 180 LEU A C 1
ATOM 1377 O O . LEU A 1 180 ? -7.459 -11.474 8.389 1.00 93.94 180 LEU A O 1
ATOM 1381 N N . GLU A 1 181 ? -8.412 -11.734 6.361 1.00 93.19 181 GLU A N 1
ATOM 1382 C CA . GLU A 1 181 ? -8.924 -13.092 6.597 1.00 93.19 181 GLU A CA 1
ATOM 1383 C C . GLU A 1 181 ? -7.786 -14.088 6.879 1.00 93.19 181 GLU A C 1
ATOM 1385 O O . GLU A 1 181 ? -7.937 -15.005 7.688 1.00 93.19 181 GLU A O 1
ATOM 1390 N N . LEU A 1 182 ? -6.615 -13.863 6.279 1.00 93.81 182 LEU A N 1
ATOM 1391 C CA . LEU A 1 182 ? -5.409 -14.658 6.498 1.00 93.81 182 LEU A CA 1
ATOM 1392 C C . LEU A 1 182 ? -4.576 -14.212 7.712 1.00 93.81 182 LEU A C 1
ATOM 1394 O O . LEU A 1 182 ? -3.555 -14.831 7.990 1.00 93.81 182 LEU A O 1
ATOM 1398 N N . ASN A 1 183 ? -4.968 -13.170 8.454 1.00 94.25 183 ASN A N 1
ATOM 1399 C CA . ASN A 1 183 ? -4.151 -12.556 9.514 1.00 94.25 183 ASN A CA 1
ATOM 1400 C C . ASN A 1 183 ? -2.751 -12.113 9.042 1.00 94.25 183 ASN A C 1
ATOM 1402 O O . ASN A 1 183 ? -1.772 -12.175 9.794 1.00 94.25 183 ASN A O 1
ATOM 1406 N N . VAL A 1 184 ? -2.652 -11.659 7.794 1.00 95.75 184 VAL A N 1
ATOM 1407 C CA . VAL A 1 184 ? -1.475 -10.965 7.269 1.00 95.75 184 VAL A CA 1
ATOM 1408 C C . VAL A 1 184 ? -1.664 -9.474 7.524 1.00 95.75 184 VAL A C 1
ATOM 1410 O O . VAL A 1 184 ? -2.746 -8.942 7.295 1.00 95.75 184 VAL A O 1
ATOM 1413 N N . ILE A 1 185 ? -0.633 -8.795 8.034 1.00 96.81 185 ILE A N 1
ATOM 1414 C CA . ILE A 1 185 ? -0.684 -7.354 8.315 1.00 96.81 185 ILE A CA 1
ATOM 1415 C C . ILE A 1 185 ? 0.453 -6.663 7.570 1.00 96.81 185 ILE A C 1
ATOM 1417 O O . ILE A 1 185 ? 1.633 -6.906 7.840 1.00 96.81 185 ILE A O 1
ATOM 1421 N N . PHE A 1 186 ? 0.083 -5.757 6.668 1.00 98.06 186 PHE A N 1
ATOM 1422 C CA . PHE A 1 186 ? 1.027 -4.881 5.986 1.00 98.06 186 PHE A CA 1
ATOM 1423 C C . PHE A 1 186 ? 1.149 -3.523 6.683 1.00 98.06 186 PHE A C 1
ATOM 1425 O O . PHE A 1 186 ? 0.182 -2.995 7.231 1.00 98.06 186 PHE A O 1
ATOM 1432 N N . MET A 1 187 ? 2.350 -2.958 6.643 1.00 98.38 187 MET A N 1
ATOM 1433 C CA . MET A 1 187 ? 2.712 -1.642 7.157 1.00 98.38 187 MET A CA 1
ATOM 1434 C C . MET A 1 187 ? 3.274 -0.769 6.035 1.00 98.38 187 MET A C 1
ATOM 1436 O O . MET A 1 187 ? 3.798 -1.276 5.039 1.00 98.38 187 MET A O 1
ATOM 1440 N N . ASP A 1 188 ? 3.204 0.541 6.230 1.00 98.38 188 ASP A N 1
ATOM 1441 C CA . ASP A 1 188 ? 3.886 1.524 5.395 1.00 98.38 188 ASP A CA 1
ATOM 1442 C C . ASP A 1 188 ? 5.389 1.651 5.735 1.00 98.38 188 ASP A C 1
ATOM 1444 O O . ASP A 1 188 ? 5.943 0.941 6.586 1.00 98.38 188 ASP A O 1
ATOM 1448 N N . ASN A 1 189 ? 6.062 2.602 5.082 1.00 97.88 189 ASN A N 1
ATOM 1449 C CA . ASN A 1 189 ? 7.479 2.893 5.311 1.00 97.88 189 ASN A CA 1
ATOM 1450 C C . ASN A 1 189 ? 7.771 3.437 6.724 1.00 97.88 189 ASN A C 1
ATOM 1452 O O . ASN A 1 189 ? 8.894 3.301 7.215 1.00 97.88 189 ASN A O 1
ATOM 1456 N N . GLN A 1 190 ? 6.767 3.997 7.405 1.00 97.38 190 GLN A N 1
ATOM 1457 C CA . GLN A 1 190 ? 6.844 4.526 8.770 1.00 97.38 190 GLN A CA 1
ATOM 1458 C C . GLN A 1 190 ? 6.520 3.470 9.838 1.00 97.38 190 GLN A C 1
ATOM 1460 O O . GLN A 1 190 ? 6.508 3.786 11.028 1.00 97.38 190 GLN A O 1
ATOM 1465 N N . ARG A 1 191 ? 6.319 2.205 9.434 1.00 97.25 191 ARG A N 1
ATOM 1466 C CA . ARG A 1 191 ? 5.902 1.086 10.299 1.00 97.25 191 ARG A CA 1
ATOM 1467 C C . ARG A 1 191 ? 4.511 1.282 10.909 1.00 97.25 191 ARG A C 1
ATOM 1469 O O . ARG A 1 191 ? 4.209 0.711 11.956 1.00 97.25 191 ARG A O 1
ATOM 1476 N N . VAL A 1 192 ? 3.658 2.066 10.257 1.00 97.00 192 VAL A N 1
ATOM 1477 C CA . VAL A 1 192 ? 2.245 2.188 10.607 1.00 97.00 192 VAL A CA 1
ATOM 1478 C C . VAL A 1 192 ? 1.474 1.108 9.843 1.00 97.00 192 VAL A C 1
ATOM 1480 O O . VAL A 1 192 ? 1.625 1.007 8.624 1.00 97.00 192 VAL A O 1
ATOM 1483 N N . PRO A 1 193 ? 0.666 0.266 10.515 1.00 97.31 193 PRO A N 1
ATOM 1484 C CA . PRO A 1 193 ? -0.187 -0.702 9.834 1.00 97.31 193 PRO A CA 1
ATOM 1485 C C . PRO A 1 193 ? -1.128 -0.008 8.849 1.00 97.31 193 PRO A C 1
ATOM 1487 O O . PRO A 1 193 ? -1.802 0.955 9.212 1.00 97.31 193 PRO A O 1
ATOM 1490 N N . LEU A 1 194 ? -1.207 -0.523 7.622 1.00 96.75 194 LEU A N 1
ATOM 1491 C CA . LEU A 1 194 ? -2.108 0.010 6.596 1.00 96.75 194 LEU A CA 1
ATOM 1492 C C . LEU A 1 194 ? -3.581 -0.184 6.979 1.00 96.75 194 LEU A C 1
ATOM 1494 O O . LEU A 1 194 ? -4.440 0.597 6.585 1.00 96.75 194 LEU A O 1
ATOM 1498 N N . TYR A 1 195 ? -3.855 -1.220 7.766 1.00 95.38 195 TYR A N 1
ATOM 1499 C CA . TYR A 1 195 ? -5.156 -1.559 8.323 1.00 95.38 195 TYR A CA 1
ATOM 1500 C C . TYR A 1 195 ? -4.968 -2.279 9.659 1.00 95.38 195 TYR A C 1
ATOM 1502 O O . TYR A 1 195 ? -3.892 -2.793 9.973 1.00 95.38 195 TYR A O 1
ATOM 1510 N N . SER A 1 196 ? -6.026 -2.330 10.463 1.00 90.75 196 SER A N 1
ATOM 1511 C CA . SER A 1 196 ? -6.027 -3.041 11.741 1.00 90.75 196 SER A CA 1
ATOM 1512 C C . SER A 1 196 ? -7.279 -3.896 11.901 1.00 90.75 196 SER A C 1
ATOM 1514 O O . SER A 1 196 ? -8.370 -3.498 11.505 1.00 90.75 196 SER A O 1
ATOM 1516 N N . GLN A 1 197 ? -7.159 -5.041 12.577 1.00 84.31 197 GLN A N 1
ATOM 1517 C CA . GLN A 1 197 ? -8.321 -5.873 12.929 1.00 84.31 197 GLN A CA 1
ATOM 1518 C C . GLN A 1 197 ? -9.335 -5.141 13.821 1.00 84.31 197 GLN A C 1
ATOM 1520 O O . GLN A 1 197 ? -10.504 -5.506 13.885 1.00 84.31 197 GLN A O 1
ATOM 1525 N N . ALA A 1 198 ? -8.907 -4.096 14.536 1.00 83.88 198 ALA A N 1
ATOM 1526 C CA . ALA A 1 198 ? -9.824 -3.276 15.316 1.00 83.88 198 ALA A CA 1
ATOM 1527 C C . ALA A 1 198 ? -10.818 -2.514 14.421 1.00 83.88 198 ALA A C 1
ATOM 1529 O O . ALA A 1 198 ? -11.950 -2.299 14.849 1.00 83.88 198 ALA A O 1
ATOM 1530 N N . GLN A 1 199 ? -10.423 -2.155 13.192 1.00 76.94 199 GLN A N 1
ATOM 1531 C CA . GLN A 1 199 ? -11.288 -1.466 12.227 1.00 76.94 199 GLN A CA 1
ATOM 1532 C C . GLN A 1 199 ? -12.407 -2.369 11.694 1.00 76.94 199 GLN A C 1
ATOM 1534 O O . GLN A 1 199 ? -13.480 -1.873 11.380 1.00 76.94 199 GLN A O 1
ATOM 1539 N N . THR A 1 200 ? -12.221 -3.692 11.671 1.00 79.69 200 THR A N 1
ATOM 1540 C CA . THR A 1 200 ? -13.243 -4.636 11.185 1.00 79.69 200 THR A CA 1
ATOM 1541 C C . THR A 1 200 ? -14.218 -5.113 12.264 1.00 79.69 200 THR A C 1
ATOM 1543 O O . THR A 1 200 ? -15.029 -6.013 12.014 1.00 79.69 200 THR A O 1
ATOM 1546 N N . ARG A 1 201 ? -14.182 -4.527 13.472 1.00 67.88 201 ARG A N 1
ATOM 1547 C CA . ARG A 1 201 ? -15.059 -4.902 14.594 1.00 67.88 201 ARG A CA 1
ATOM 1548 C C . ARG A 1 201 ? -16.526 -4.584 14.286 1.00 67.88 201 ARG A C 1
ATOM 1550 O O . ARG A 1 201 ? -17.025 -3.511 14.603 1.00 67.88 201 ARG A O 1
ATOM 1557 N N . GLY A 1 202 ? -17.221 -5.552 13.697 1.00 75.81 202 GLY A N 1
ATOM 1558 C CA . GLY A 1 202 ? -18.667 -5.538 13.469 1.00 75.81 202 GLY A CA 1
ATOM 1559 C C . GLY A 1 202 ? -19.068 -6.218 12.164 1.00 75.81 202 GLY A C 1
ATOM 1560 O O . GLY A 1 202 ? -20.023 -6.986 12.141 1.00 75.81 202 GLY A O 1
ATOM 1561 N N . THR A 1 203 ? -18.305 -5.991 11.096 1.00 81.19 203 THR A N 1
ATOM 1562 C CA . THR A 1 203 ? -18.570 -6.548 9.759 1.00 81.19 203 THR A CA 1
ATOM 1563 C C . THR A 1 203 ? -17.652 -7.714 9.414 1.00 81.19 203 THR A C 1
ATOM 1565 O O . THR A 1 203 ? -17.979 -8.500 8.529 1.00 81.19 203 THR A O 1
ATOM 1568 N N . GLY A 1 204 ? -16.490 -7.814 10.073 1.00 84.00 204 GLY A N 1
ATOM 1569 C CA . GLY A 1 204 ? -15.436 -8.762 9.706 1.00 84.00 204 GLY A CA 1
ATOM 1570 C C . GLY A 1 204 ? -14.811 -8.483 8.336 1.00 84.00 204 GLY A C 1
ATOM 1571 O O . GLY A 1 204 ? -14.029 -9.299 7.863 1.00 84.00 204 GLY A O 1
ATOM 1572 N N . ARG A 1 205 ? -15.157 -7.356 7.695 1.00 90.75 205 ARG A N 1
ATOM 1573 C CA . ARG A 1 205 ? -14.710 -6.984 6.350 1.00 90.75 205 ARG A CA 1
ATOM 1574 C C . ARG A 1 205 ? -14.488 -5.487 6.219 1.00 90.75 205 ARG A C 1
ATOM 1576 O O . ARG A 1 205 ? -15.217 -4.710 6.840 1.00 90.75 205 ARG A O 1
ATOM 1583 N N . LEU A 1 206 ? -13.524 -5.107 5.388 1.00 92.56 206 LEU A N 1
ATOM 1584 C CA . LEU A 1 206 ? -13.291 -3.713 5.009 1.00 92.56 206 LEU A CA 1
ATOM 1585 C C . LEU A 1 206 ? -14.419 -3.201 4.107 1.00 92.56 206 LEU A C 1
ATOM 1587 O O . LEU A 1 206 ? -14.920 -3.919 3.239 1.00 92.56 206 LEU A O 1
ATOM 1591 N N . GLY A 1 207 ? -14.823 -1.948 4.302 1.00 93.12 207 GLY A N 1
ATOM 1592 C CA . GLY A 1 207 ? -15.702 -1.267 3.355 1.00 93.12 207 GLY A CA 1
ATOM 1593 C C . GLY A 1 207 ? -14.968 -0.928 2.053 1.00 93.12 207 GLY A C 1
ATOM 1594 O O . GLY A 1 207 ? -13.766 -0.686 2.057 1.00 93.12 207 GLY A O 1
ATOM 1595 N N . ARG A 1 208 ? -15.694 -0.814 0.931 1.00 94.12 208 ARG A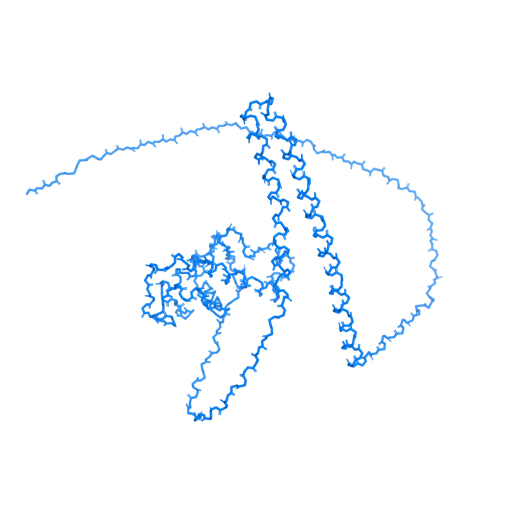 N 1
ATOM 1596 C CA . ARG A 1 208 ? -15.104 -0.491 -0.388 1.00 94.12 208 ARG A CA 1
ATOM 1597 C C . ARG A 1 208 ? -14.238 0.781 -0.379 1.00 94.12 208 ARG A C 1
ATOM 1599 O O . ARG A 1 208 ? -13.191 0.811 -1.014 1.00 94.12 208 ARG A O 1
ATOM 1606 N N . LEU A 1 209 ? -14.677 1.825 0.329 1.00 94.44 209 LEU A N 1
ATOM 1607 C CA . LEU A 1 209 ? -13.925 3.083 0.448 1.00 94.44 209 LEU A CA 1
ATOM 1608 C C . LEU A 1 209 ? -12.670 2.932 1.314 1.00 94.44 209 LEU A C 1
ATOM 1610 O O . LEU A 1 209 ? -11.638 3.520 1.005 1.00 94.44 209 LEU A O 1
ATOM 1614 N N . GLU A 1 210 ? -12.754 2.145 2.388 1.00 94.75 210 GLU A N 1
ATOM 1615 C CA . GLU A 1 210 ? -11.605 1.863 3.254 1.00 94.75 210 GLU A CA 1
ATOM 1616 C C . GLU A 1 210 ? -10.553 1.073 2.485 1.00 94.75 210 GLU A C 1
ATOM 1618 O O . GLU A 1 210 ? -9.374 1.406 2.526 1.00 94.75 210 GLU A O 1
ATOM 1623 N N . GLU A 1 211 ? -10.988 0.070 1.726 1.00 96.00 211 GLU A N 1
ATOM 1624 C CA . GLU A 1 211 ? -10.104 -0.735 0.900 1.00 96.00 211 GLU A CA 1
ATOM 1625 C C . GLU A 1 211 ? -9.388 0.103 -0.162 1.00 96.00 211 GLU A C 1
ATOM 1627 O O . GLU A 1 211 ? -8.173 -0.006 -0.308 1.00 96.00 211 GLU A O 1
ATOM 1632 N N . GLN A 1 212 ? -10.106 1.005 -0.837 1.00 96.69 212 GLN A N 1
ATOM 1633 C CA . GLN A 1 212 ? -9.499 1.932 -1.790 1.00 96.69 212 GLN A CA 1
ATOM 1634 C C . GLN A 1 212 ? -8.431 2.814 -1.125 1.00 96.69 212 GLN A C 1
ATOM 1636 O O . GLN A 1 212 ? -7.326 2.941 -1.646 1.00 96.69 212 GLN A O 1
ATOM 1641 N N . PHE A 1 213 ? -8.713 3.349 0.066 1.00 96.88 213 PHE A N 1
ATOM 1642 C CA . PHE A 1 213 ? -7.743 4.144 0.822 1.00 96.88 213 PHE A CA 1
ATOM 1643 C C . PHE A 1 213 ? -6.501 3.335 1.232 1.00 96.88 213 PHE A C 1
ATOM 1645 O O . PHE A 1 213 ? -5.380 3.845 1.200 1.00 96.88 213 PHE A O 1
ATOM 1652 N N . ILE A 1 214 ? -6.681 2.064 1.600 1.00 97.69 214 ILE A N 1
ATOM 1653 C CA . ILE A 1 214 ? -5.580 1.153 1.935 1.00 97.69 214 ILE A CA 1
ATOM 1654 C C . ILE A 1 214 ? -4.707 0.889 0.702 1.00 97.69 214 ILE A C 1
ATOM 1656 O O . ILE A 1 214 ? -3.481 0.951 0.809 1.00 97.69 214 ILE A O 1
ATOM 1660 N N . VAL A 1 215 ? -5.316 0.639 -0.462 1.00 98.31 215 VAL A N 1
ATOM 1661 C CA . VAL A 1 215 ? -4.596 0.455 -1.734 1.00 98.31 215 VAL A CA 1
ATOM 1662 C C . VAL A 1 215 ? -3.802 1.708 -2.097 1.00 98.31 215 VAL A C 1
ATOM 1664 O O . VAL A 1 215 ? -2.619 1.599 -2.418 1.00 98.31 215 VAL A O 1
ATOM 1667 N N . ASP A 1 216 ? -4.395 2.895 -1.972 1.00 98.31 216 ASP A N 1
ATOM 1668 C CA . ASP A 1 216 ? -3.711 4.163 -2.248 1.00 98.31 216 ASP A CA 1
ATOM 1669 C C . ASP A 1 216 ? -2.493 4.374 -1.338 1.00 98.31 216 ASP A C 1
ATOM 1671 O O . ASP A 1 216 ? -1.419 4.763 -1.808 1.00 98.31 216 ASP A O 1
ATOM 1675 N N . ASN A 1 217 ? -2.619 4.067 -0.044 1.00 98.19 217 ASN A N 1
ATOM 1676 C CA . ASN A 1 217 ? -1.499 4.154 0.895 1.00 98.19 217 ASN A CA 1
ATOM 1677 C C . ASN A 1 217 ? -0.417 3.105 0.606 1.00 98.19 217 ASN A C 1
ATOM 1679 O O . ASN A 1 217 ? 0.770 3.404 0.728 1.00 98.19 217 ASN A O 1
ATOM 1683 N N . ALA A 1 218 ? -0.804 1.893 0.197 1.00 98.56 218 ALA A N 1
ATOM 1684 C CA . ALA A 1 218 ? 0.140 0.854 -0.197 1.00 98.56 218 ALA A CA 1
ATOM 1685 C C . ALA A 1 218 ? 0.950 1.270 -1.432 1.00 98.56 218 ALA A C 1
ATOM 1687 O O . ALA A 1 218 ? 2.177 1.190 -1.414 1.00 98.56 218 ALA A O 1
ATOM 1688 N N . MET A 1 219 ? 0.277 1.773 -2.473 1.00 98.62 219 MET A N 1
ATOM 1689 C CA . MET A 1 219 ? 0.933 2.301 -3.672 1.00 98.62 219 MET A CA 1
ATOM 1690 C C . MET A 1 219 ? 1.871 3.453 -3.329 1.00 98.62 219 MET A C 1
ATOM 1692 O O . MET A 1 219 ? 2.997 3.486 -3.813 1.00 98.62 219 MET A O 1
ATOM 1696 N N . GLN A 1 220 ? 1.442 4.379 -2.468 1.00 98.38 220 GLN A N 1
ATOM 1697 C CA . GLN A 1 220 ? 2.303 5.469 -2.022 1.00 98.38 220 GLN A CA 1
ATOM 1698 C C . GLN A 1 220 ? 3.561 4.942 -1.317 1.00 98.38 220 GLN A C 1
ATOM 1700 O O . GLN A 1 220 ? 4.661 5.372 -1.654 1.00 98.38 220 GLN A O 1
ATOM 1705 N N . ALA A 1 221 ? 3.421 3.989 -0.392 1.00 98.44 221 ALA A N 1
ATOM 1706 C CA . ALA A 1 221 ? 4.566 3.399 0.297 1.00 98.44 221 ALA A CA 1
ATOM 1707 C C . ALA A 1 221 ? 5.521 2.676 -0.674 1.00 98.44 221 ALA A C 1
ATOM 1709 O O . ALA A 1 221 ? 6.738 2.765 -0.514 1.00 98.44 221 ALA A O 1
ATOM 1710 N N . ILE A 1 222 ? 4.987 1.988 -1.689 1.00 98.56 222 ILE A N 1
ATOM 1711 C CA . ILE A 1 222 ? 5.780 1.351 -2.751 1.00 98.56 222 ILE A CA 1
ATOM 1712 C C . ILE A 1 222 ? 6.553 2.409 -3.551 1.00 98.56 222 ILE A C 1
ATOM 1714 O O . ILE A 1 222 ? 7.770 2.291 -3.668 1.00 98.56 222 ILE A O 1
ATOM 1718 N N . ARG A 1 223 ? 5.885 3.468 -4.024 1.00 98.50 223 ARG A N 1
ATOM 1719 C CA . ARG A 1 223 ? 6.514 4.556 -4.798 1.00 98.50 223 ARG A CA 1
ATOM 1720 C C . ARG A 1 223 ? 7.606 5.272 -4.016 1.00 98.50 223 ARG A C 1
ATOM 1722 O O . ARG A 1 223 ? 8.685 5.485 -4.534 1.00 98.50 223 ARG A O 1
ATOM 1729 N N . GLU A 1 224 ? 7.368 5.589 -2.747 1.00 97.94 224 GLU A N 1
ATOM 1730 C CA . GLU A 1 224 ? 8.375 6.226 -1.884 1.00 97.94 224 GLU A CA 1
ATOM 1731 C C . GLU A 1 224 ? 9.639 5.369 -1.697 1.00 97.94 224 GLU A C 1
ATOM 1733 O O . GLU A 1 224 ? 10.689 5.893 -1.345 1.00 97.94 224 GLU A O 1
ATOM 1738 N N . CYS A 1 225 ? 9.550 4.053 -1.904 1.00 97.44 225 CYS A N 1
ATOM 1739 C CA . CYS A 1 225 ? 10.678 3.143 -1.742 1.00 97.44 225 CYS A CA 1
ATOM 1740 C C . CYS A 1 225 ? 11.429 2.865 -3.059 1.00 97.44 225 CYS A C 1
ATOM 1742 O O . CYS A 1 225 ? 12.498 2.253 -3.032 1.00 97.44 225 CYS A O 1
ATOM 1744 N N . SER A 1 226 ? 10.908 3.317 -4.205 1.00 97.56 226 SER A N 1
ATOM 1745 C CA . SER A 1 226 ? 11.489 3.054 -5.529 1.00 97.56 226 SER A CA 1
ATOM 1746 C C . SER A 1 226 ? 12.928 3.571 -5.652 1.00 97.56 226 SER A C 1
ATOM 1748 O O . SER A 1 226 ? 13.773 2.902 -6.250 1.00 97.56 226 SER A O 1
ATOM 1750 N N . GLU A 1 227 ? 13.248 4.714 -5.037 1.00 95.50 227 GLU A N 1
ATOM 1751 C CA . GLU A 1 227 ? 14.572 5.340 -5.108 1.00 95.50 227 GLU A CA 1
ATOM 1752 C C . GLU A 1 227 ? 15.684 4.447 -4.540 1.00 95.50 227 GLU A C 1
ATOM 1754 O O . GLU A 1 227 ? 16.814 4.482 -5.023 1.00 95.50 227 GLU A O 1
ATOM 1759 N N . PHE A 1 228 ? 15.350 3.571 -3.588 1.00 96.44 228 PHE A N 1
ATOM 1760 C CA . PHE A 1 228 ? 16.288 2.629 -2.972 1.00 96.44 228 PHE A CA 1
ATOM 1761 C C . PHE A 1 228 ? 16.485 1.346 -3.789 1.00 96.44 228 PHE A C 1
ATOM 1763 O O . PHE A 1 228 ? 17.243 0.470 -3.380 1.00 96.44 228 PHE A O 1
ATOM 1770 N N . THR A 1 229 ? 15.801 1.210 -4.928 1.00 96.44 229 THR A N 1
ATOM 1771 C CA . THR A 1 229 ? 15.839 0.000 -5.767 1.00 96.44 229 THR A CA 1
ATOM 1772 C C . THR A 1 229 ? 16.654 0.154 -7.047 1.00 96.44 229 THR A C 1
ATOM 1774 O O . THR A 1 229 ? 16.688 -0.767 -7.859 1.00 96.44 229 THR A O 1
ATOM 1777 N N . ALA A 1 230 ? 17.334 1.290 -7.231 1.00 94.81 230 ALA A N 1
ATOM 1778 C CA . ALA A 1 230 ? 18.097 1.587 -8.445 1.00 94.81 230 ALA A CA 1
ATOM 1779 C C . ALA A 1 230 ? 19.188 0.545 -8.759 1.00 94.81 230 ALA A C 1
ATOM 1781 O O . ALA A 1 230 ? 19.407 0.234 -9.926 1.00 94.81 230 ALA A O 1
ATOM 1782 N N . ASP A 1 231 ? 19.820 -0.018 -7.726 1.00 96.25 231 ASP A N 1
ATOM 1783 C CA . ASP A 1 231 ? 20.907 -0.997 -7.865 1.00 96.25 231 ASP A CA 1
ATOM 1784 C C . ASP A 1 231 ? 20.417 -2.458 -7.871 1.00 96.25 231 ASP A C 1
ATOM 1786 O O . ASP A 1 231 ? 21.221 -3.391 -7.927 1.00 96.25 231 ASP A O 1
ATOM 1790 N N . LEU A 1 232 ? 19.101 -2.687 -7.778 1.00 95.12 232 LEU A N 1
ATOM 1791 C CA . LEU A 1 232 ? 18.547 -4.037 -7.793 1.00 95.12 232 LEU A CA 1
ATOM 1792 C C . LEU A 1 232 ? 18.558 -4.630 -9.212 1.00 95.12 232 LEU A C 1
ATOM 1794 O O . LEU A 1 232 ? 18.325 -3.914 -10.189 1.00 95.12 232 LEU A O 1
ATOM 1798 N N . PRO A 1 233 ? 18.786 -5.950 -9.350 1.00 96.75 233 PRO A N 1
ATOM 1799 C CA . PRO A 1 233 ? 18.748 -6.602 -10.649 1.00 96.75 233 PRO A CA 1
ATOM 1800 C C . PRO A 1 233 ? 17.359 -6.481 -11.281 1.00 96.75 233 PRO A C 1
ATOM 1802 O O . PRO A 1 233 ? 16.328 -6.600 -10.618 1.00 96.75 233 PRO A O 1
ATOM 1805 N N . THR A 1 234 ? 17.351 -6.266 -12.593 1.00 97.06 234 THR A N 1
ATOM 1806 C CA . THR A 1 234 ? 16.127 -6.242 -13.397 1.00 97.06 234 THR A CA 1
ATOM 1807 C C . THR A 1 234 ? 15.522 -7.652 -13.469 1.00 97.06 234 THR A C 1
ATOM 1809 O O . THR A 1 234 ? 16.282 -8.609 -13.655 1.00 97.06 234 THR A O 1
ATOM 1812 N N . PRO A 1 235 ? 14.190 -7.821 -13.338 1.00 95.62 235 PRO A N 1
ATOM 1813 C CA . PRO A 1 235 ? 13.548 -9.122 -13.481 1.00 95.62 235 PRO A CA 1
ATOM 1814 C C . PRO A 1 235 ? 13.839 -9.722 -14.861 1.00 95.62 235 PRO A C 1
ATOM 1816 O O . PRO A 1 235 ? 13.699 -9.056 -15.887 1.00 95.62 235 PRO A O 1
ATOM 1819 N N . ALA A 1 236 ? 14.249 -10.989 -14.893 1.00 93.88 236 ALA A N 1
ATOM 1820 C CA . ALA A 1 236 ? 14.646 -11.656 -16.133 1.00 93.88 236 ALA A CA 1
ATOM 1821 C C . ALA A 1 236 ? 13.447 -12.237 -16.899 1.00 93.88 236 ALA A C 1
ATOM 1823 O O . ALA A 1 236 ? 13.521 -12.457 -18.105 1.00 93.88 236 ALA A O 1
ATOM 1824 N N . THR A 1 237 ? 12.353 -12.529 -16.193 1.00 93.50 237 THR A N 1
ATOM 1825 C CA . THR A 1 237 ? 11.169 -13.208 -16.739 1.00 93.50 237 THR A CA 1
ATOM 1826 C C . THR A 1 237 ? 9.879 -12.639 -16.143 1.00 93.50 237 THR A C 1
ATOM 1828 O O . THR A 1 237 ? 9.916 -11.819 -15.225 1.00 93.50 237 THR A O 1
ATOM 1831 N N . GLY A 1 238 ? 8.732 -13.079 -16.666 1.00 90.56 238 GLY A N 1
ATOM 1832 C CA . GLY A 1 238 ? 7.412 -12.679 -16.178 1.00 90.56 238 GLY A CA 1
ATOM 1833 C C . GLY A 1 238 ? 6.910 -11.360 -16.768 1.00 90.56 238 GLY A C 1
ATOM 1834 O O . GLY A 1 238 ? 7.471 -10.824 -17.720 1.00 90.56 238 GLY A O 1
ATOM 1835 N N . GLN A 1 239 ? 5.822 -10.841 -16.195 1.00 91.44 239 GLN A N 1
ATOM 1836 C CA . GLN A 1 239 ? 5.111 -9.660 -16.710 1.00 91.44 239 GLN A CA 1
ATOM 1837 C C . GLN A 1 239 ? 5.930 -8.360 -16.675 1.00 91.44 239 GLN A C 1
ATOM 1839 O O . GLN A 1 239 ? 5.602 -7.418 -17.386 1.00 91.44 239 GLN A O 1
ATOM 1844 N N . TYR A 1 240 ? 6.972 -8.310 -15.842 1.00 95.75 240 TYR A N 1
ATOM 1845 C CA . TYR A 1 240 ? 7.853 -7.151 -15.703 1.00 95.75 240 TYR A CA 1
ATOM 1846 C C . TYR A 1 240 ? 9.281 -7.440 -16.192 1.00 95.75 240 TYR A C 1
ATOM 1848 O O . TYR A 1 240 ? 10.242 -6.836 -15.715 1.00 95.75 240 TYR A O 1
ATOM 1856 N N . ALA A 1 241 ? 9.444 -8.411 -17.095 1.00 95.56 241 ALA A N 1
ATOM 1857 C CA . ALA A 1 241 ? 10.750 -8.761 -17.636 1.00 95.56 241 ALA A CA 1
ATOM 1858 C C . ALA A 1 241 ? 11.405 -7.558 -18.331 1.00 95.56 241 ALA A C 1
ATOM 1860 O O . ALA A 1 241 ? 10.762 -6.862 -19.114 1.00 95.56 241 ALA A O 1
ATOM 1861 N N . ASN A 1 242 ? 12.705 -7.371 -18.094 1.00 95.88 242 ASN A N 1
ATOM 1862 C CA . ASN A 1 242 ? 13.524 -6.297 -18.668 1.00 95.88 242 ASN A CA 1
ATOM 1863 C C . ASN A 1 242 ? 13.145 -4.863 -18.240 1.00 95.88 242 ASN A C 1
ATOM 1865 O O . ASN A 1 242 ? 13.751 -3.920 -18.746 1.00 95.88 242 ASN A O 1
ATOM 1869 N N . GLU A 1 243 ? 12.218 -4.683 -17.294 1.00 97.06 243 GLU A N 1
ATOM 1870 C CA . GLU A 1 243 ? 11.878 -3.368 -16.738 1.00 97.06 243 GLU A CA 1
ATOM 1871 C C . GLU A 1 243 ? 12.590 -3.159 -15.386 1.00 97.06 243 GLU A C 1
ATOM 1873 O O . GLU A 1 243 ? 12.430 -3.979 -14.475 1.00 97.06 243 GLU A O 1
ATOM 1878 N N . PRO A 1 244 ? 13.381 -2.085 -15.202 1.00 98.00 244 PRO A N 1
ATOM 1879 C CA . PRO A 1 244 ? 14.043 -1.817 -13.927 1.00 98.00 244 PRO A CA 1
ATOM 1880 C C . PRO A 1 244 ? 13.043 -1.740 -12.764 1.00 98.00 244 PRO A C 1
ATOM 1882 O O . PRO A 1 244 ? 12.033 -1.043 -12.856 1.00 98.00 244 PRO A O 1
ATOM 1885 N N . ILE A 1 245 ? 13.353 -2.384 -11.629 1.00 98.00 245 ILE A N 1
ATOM 1886 C CA . ILE A 1 245 ? 12.464 -2.428 -10.446 1.00 98.00 245 ILE A CA 1
ATOM 1887 C C . ILE A 1 245 ? 12.036 -1.034 -9.994 1.00 98.00 245 ILE A C 1
ATOM 1889 O O . ILE A 1 245 ? 10.866 -0.825 -9.670 1.00 98.00 245 ILE A O 1
ATOM 1893 N N . ARG A 1 246 ? 12.955 -0.068 -10.055 1.00 98.12 246 ARG A N 1
ATOM 1894 C CA . ARG A 1 246 ? 12.666 1.336 -9.771 1.00 98.12 246 ARG A CA 1
ATOM 1895 C C . ARG A 1 246 ? 11.492 1.866 -10.594 1.00 98.12 246 ARG A C 1
ATOM 1897 O O . ARG A 1 246 ? 10.575 2.437 -10.016 1.00 98.12 246 ARG A O 1
ATOM 1904 N N . ASN A 1 247 ? 11.503 1.648 -11.907 1.00 98.31 247 ASN A N 1
ATOM 1905 C CA . ASN A 1 247 ? 10.458 2.139 -12.803 1.00 98.31 247 ASN A CA 1
ATOM 1906 C C . ASN A 1 247 ? 9.115 1.459 -12.515 1.00 98.31 247 ASN A C 1
ATOM 1908 O O . ASN A 1 247 ? 8.084 2.127 -12.479 1.00 98.31 247 ASN A O 1
ATOM 1912 N N . ILE A 1 248 ? 9.132 0.146 -12.251 1.00 98.19 248 ILE A N 1
ATOM 1913 C CA . ILE A 1 248 ? 7.927 -0.618 -11.894 1.00 98.19 248 ILE A CA 1
ATOM 1914 C C . ILE A 1 248 ? 7.313 -0.063 -10.602 1.00 98.19 248 ILE A C 1
ATOM 1916 O O . ILE A 1 248 ? 6.105 0.149 -10.524 1.00 98.19 248 ILE A O 1
ATOM 1920 N N . MET A 1 249 ? 8.137 0.186 -9.579 1.00 98.44 249 MET A N 1
ATOM 1921 C CA . MET A 1 249 ? 7.673 0.709 -8.292 1.00 98.44 249 MET A CA 1
ATOM 1922 C C . MET A 1 249 ? 7.218 2.170 -8.381 1.00 98.44 249 MET A C 1
ATOM 1924 O O . MET A 1 249 ? 6.207 2.512 -7.770 1.00 98.44 249 MET A O 1
ATOM 1928 N N . ASP A 1 250 ? 7.899 3.010 -9.167 1.00 98.31 250 ASP A N 1
ATOM 1929 C CA . ASP A 1 250 ? 7.472 4.388 -9.458 1.00 98.31 250 ASP A CA 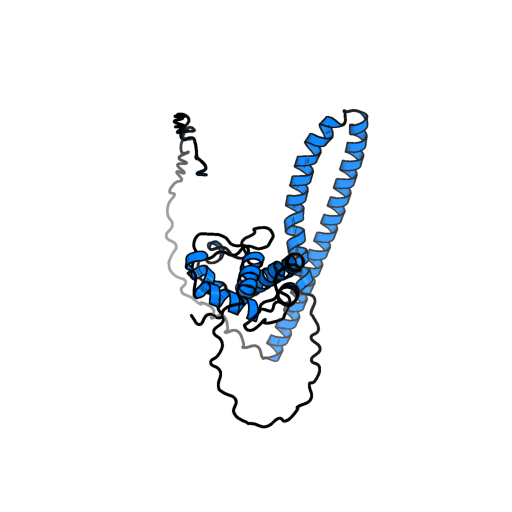1
ATOM 1930 C C . ASP A 1 250 ? 6.106 4.412 -10.166 1.00 98.31 250 ASP A C 1
ATOM 1932 O O . ASP A 1 250 ? 5.217 5.192 -9.812 1.00 98.31 250 ASP A O 1
ATOM 1936 N N . GLY A 1 251 ? 5.920 3.515 -11.137 1.00 97.94 251 GLY A N 1
ATOM 1937 C CA . GLY A 1 251 ? 4.721 3.397 -11.965 1.00 97.94 251 GLY A CA 1
ATOM 1938 C C . GLY A 1 251 ? 3.614 2.501 -11.407 1.00 97.94 251 GLY A C 1
ATOM 1939 O O . GLY A 1 251 ? 2.646 2.255 -12.128 1.00 97.94 251 GLY A O 1
ATOM 1940 N N . VAL A 1 252 ? 3.729 2.017 -10.162 1.00 98.44 252 VAL A N 1
ATOM 1941 C CA . VAL A 1 252 ? 2.834 0.985 -9.608 1.00 98.44 252 VAL A CA 1
ATOM 1942 C C . VAL A 1 252 ? 1.355 1.376 -9.708 1.00 98.44 252 VAL A C 1
ATOM 1944 O O . VAL A 1 252 ? 0.966 2.500 -9.362 1.00 98.44 252 VAL A O 1
ATOM 1947 N N . GLN A 1 253 ? 0.527 0.433 -10.157 1.00 98.06 253 GLN A N 1
ATOM 1948 C CA . GLN A 1 253 ? -0.920 0.575 -10.316 1.00 98.06 253 GLN A CA 1
ATOM 1949 C C . GLN A 1 253 ? -1.695 -0.287 -9.303 1.00 98.06 253 GLN A C 1
ATOM 1951 O O . GLN A 1 253 ? -1.160 -1.266 -8.772 1.00 98.06 253 GLN A O 1
ATOM 1956 N N . PRO A 1 254 ? -2.998 -0.017 -9.075 1.00 97.88 254 PRO A N 1
ATOM 1957 C CA . PRO A 1 254 ? -3.831 -0.845 -8.199 1.00 97.88 254 PRO A CA 1
ATOM 1958 C C . PRO A 1 254 ? -3.862 -2.325 -8.608 1.00 97.88 254 PRO A C 1
ATOM 1960 O O . PRO A 1 254 ? -3.894 -3.211 -7.754 1.00 97.88 254 PRO A O 1
ATOM 1963 N N . ARG A 1 255 ? -3.810 -2.605 -9.919 1.00 96.56 255 ARG A N 1
ATOM 1964 C CA . ARG A 1 255 ? -3.773 -3.974 -10.457 1.00 96.56 255 ARG A CA 1
ATOM 1965 C C . ARG A 1 255 ? -2.510 -4.724 -10.032 1.00 96.56 255 ARG A C 1
ATOM 1967 O O . ARG A 1 255 ? -2.598 -5.903 -9.702 1.00 96.56 255 ARG A O 1
ATOM 1974 N N . ASP A 1 256 ? -1.365 -4.050 -9.988 1.00 97.69 256 ASP A N 1
ATOM 1975 C CA . ASP A 1 256 ? -0.094 -4.652 -9.572 1.00 97.69 256 ASP A CA 1
ATOM 1976 C C . ASP A 1 256 ? -0.122 -5.029 -8.090 1.00 97.69 256 ASP A C 1
ATOM 1978 O O . ASP A 1 256 ? 0.289 -6.128 -7.717 1.00 97.69 256 ASP A O 1
ATOM 1982 N N . VAL A 1 257 ? -0.702 -4.159 -7.254 1.00 98.25 257 VAL A N 1
ATOM 1983 C CA . VAL A 1 257 ? -0.961 -4.466 -5.840 1.00 98.25 257 VAL A CA 1
ATOM 1984 C C . VAL A 1 257 ? -1.873 -5.689 -5.729 1.00 98.25 257 VAL A C 1
ATOM 1986 O O . VAL A 1 257 ? -1.546 -6.619 -5.001 1.00 98.25 257 VAL A O 1
ATOM 1989 N N . GLY A 1 258 ? -2.965 -5.754 -6.496 1.00 97.56 258 GLY A N 1
ATOM 1990 C CA . GLY A 1 258 ? -3.875 -6.906 -6.492 1.00 97.56 258 GLY A CA 1
ATOM 1991 C C . GLY A 1 258 ? -3.208 -8.233 -6.882 1.00 97.56 258 GLY A C 1
ATOM 1992 O O . GLY A 1 258 ? -3.487 -9.267 -6.272 1.00 97.56 258 GLY A O 1
ATOM 1993 N N . ARG A 1 259 ? -2.283 -8.211 -7.851 1.00 96.31 259 ARG A N 1
ATOM 1994 C CA . ARG A 1 259 ? -1.475 -9.379 -8.255 1.00 96.31 259 ARG A CA 1
ATOM 1995 C C . ARG A 1 259 ? -0.510 -9.816 -7.164 1.00 96.31 259 ARG A C 1
ATOM 1997 O O . ARG A 1 259 ? -0.442 -10.999 -6.837 1.00 96.31 259 ARG A O 1
ATOM 2004 N N . PHE A 1 260 ? 0.191 -8.858 -6.563 1.00 97.81 260 PHE A N 1
ATOM 2005 C CA . PHE A 1 260 ? 1.058 -9.110 -5.418 1.00 97.81 260 PHE A CA 1
ATOM 2006 C C . PHE A 1 260 ? 0.278 -9.743 -4.257 1.00 97.81 260 PHE A C 1
ATOM 2008 O O . PHE A 1 260 ? 0.700 -10.756 -3.701 1.00 97.81 260 PHE A O 1
ATOM 2015 N N . LEU A 1 261 ? -0.899 -9.207 -3.924 1.00 97.69 261 LEU A N 1
ATOM 2016 C CA . LEU A 1 261 ? -1.748 -9.778 -2.881 1.00 97.69 261 LEU A CA 1
ATOM 2017 C C . LEU A 1 261 ? -2.249 -11.181 -3.256 1.00 97.69 261 LEU A C 1
ATOM 2019 O O . LEU A 1 261 ? -2.367 -12.032 -2.375 1.00 97.69 261 LEU A O 1
ATOM 2023 N N . ALA A 1 262 ? -2.508 -11.459 -4.539 1.00 96.50 262 ALA A N 1
ATOM 2024 C CA . ALA A 1 262 ? -2.907 -12.792 -4.994 1.00 96.50 262 ALA A CA 1
ATOM 2025 C C . ALA A 1 262 ? -1.781 -13.815 -4.796 1.00 96.50 262 ALA A C 1
ATOM 2027 O O . ALA A 1 262 ? -2.036 -14.932 -4.345 1.00 96.50 262 ALA A O 1
ATOM 2028 N N . PHE A 1 263 ? -0.530 -13.418 -5.040 1.00 95.62 263 PHE A N 1
ATOM 2029 C CA . PHE A 1 263 ? 0.640 -14.226 -4.702 1.00 95.62 263 PHE A CA 1
ATOM 2030 C C . PHE A 1 263 ? 0.747 -14.473 -3.186 1.00 95.62 263 PHE A C 1
ATOM 2032 O O . PHE A 1 263 ? 0.900 -15.614 -2.750 1.00 95.62 263 PHE A O 1
ATOM 2039 N N . VAL A 1 264 ? 0.596 -13.433 -2.359 1.00 96.81 264 VAL A N 1
ATOM 2040 C CA . VAL A 1 264 ? 0.623 -13.570 -0.888 1.00 96.81 264 VAL A CA 1
ATOM 2041 C C . VAL A 1 264 ? -0.483 -14.510 -0.397 1.00 96.81 264 VAL A C 1
ATOM 2043 O O . VAL A 1 264 ? -0.244 -15.339 0.482 1.00 96.81 264 VAL A O 1
ATOM 2046 N N . LYS A 1 265 ? -1.676 -14.428 -0.999 1.00 96.12 265 LYS A N 1
ATOM 2047 C CA . LYS A 1 265 ? -2.819 -15.307 -0.720 1.00 96.12 265 LYS A CA 1
ATOM 2048 C C . LYS A 1 265 ? -2.534 -16.767 -1.075 1.00 96.12 265 LYS A C 1
ATOM 2050 O O . LYS A 1 265 ? -2.967 -17.649 -0.339 1.00 96.12 265 LYS A O 1
ATOM 2055 N N . ALA A 1 266 ? -1.808 -17.025 -2.164 1.00 94.56 266 ALA A N 1
ATOM 2056 C CA . ALA A 1 266 ? -1.405 -18.374 -2.562 1.00 94.56 266 ALA A CA 1
ATOM 2057 C C . ALA A 1 266 ? -0.330 -18.969 -1.629 1.00 94.56 266 ALA A C 1
ATOM 2059 O O . ALA A 1 266 ? -0.325 -20.175 -1.382 1.00 94.56 266 ALA A O 1
ATOM 2060 N N . PHE A 1 267 ? 0.541 -18.133 -1.049 1.00 94.62 267 PHE A N 1
ATOM 2061 C CA . PHE A 1 267 ? 1.655 -18.569 -0.193 1.00 94.62 267 PHE A CA 1
ATOM 2062 C C . PHE A 1 267 ? 1.673 -17.892 1.193 1.00 94.62 267 PHE A C 1
ATOM 2064 O O . PHE A 1 267 ? 2.687 -17.304 1.590 1.00 94.62 267 PHE A O 1
ATOM 2071 N N . PRO A 1 268 ? 0.601 -18.004 1.998 1.00 95.06 268 PRO A N 1
ATOM 2072 C CA . PRO A 1 268 ? 0.433 -17.178 3.191 1.00 95.06 268 PRO A CA 1
ATOM 2073 C C . PRO A 1 268 ? 1.363 -17.581 4.340 1.00 95.06 268 PRO A C 1
ATOM 2075 O O . PRO A 1 268 ? 1.668 -16.760 5.201 1.00 95.06 268 PRO A O 1
ATOM 2078 N N . GLY A 1 269 ? 1.874 -18.819 4.352 1.00 95.06 269 GLY A N 1
ATOM 2079 C CA . GLY A 1 269 ? 2.661 -19.366 5.464 1.00 95.06 269 GLY A CA 1
ATOM 2080 C C . GLY A 1 269 ? 3.901 -18.544 5.841 1.00 95.06 269 GLY A C 1
ATOM 2081 O O . GLY A 1 269 ? 4.293 -18.535 7.004 1.00 95.06 269 GLY A O 1
ATOM 2082 N N . LYS A 1 270 ? 4.493 -17.806 4.892 1.00 92.62 270 LYS A N 1
ATOM 2083 C CA . LYS A 1 270 ? 5.621 -16.901 5.175 1.00 92.62 270 LYS A CA 1
ATOM 2084 C C . LYS A 1 270 ? 5.189 -15.584 5.827 1.00 92.62 270 LYS A C 1
ATOM 2086 O O . LYS A 1 270 ? 6.003 -14.961 6.504 1.00 92.62 270 LYS A O 1
ATOM 2091 N N . TYR A 1 271 ? 3.943 -15.167 5.623 1.00 96.06 271 TYR A N 1
ATOM 2092 C CA . TYR A 1 271 ? 3.451 -13.838 5.975 1.00 96.06 271 TYR A CA 1
ATOM 2093 C C . TYR A 1 271 ? 2.658 -13.809 7.284 1.00 96.06 271 TYR A C 1
ATOM 2095 O O . TYR A 1 271 ? 2.705 -12.807 7.998 1.00 96.06 271 TYR A O 1
ATOM 2103 N N . ILE A 1 272 ? 1.966 -14.901 7.614 1.00 95.19 272 ILE A N 1
ATOM 2104 C CA . ILE A 1 272 ? 1.097 -15.006 8.794 1.00 95.19 272 ILE A CA 1
ATOM 2105 C C . ILE A 1 272 ? 1.872 -14.767 10.097 1.00 95.19 272 ILE A C 1
ATOM 2107 O O . ILE A 1 272 ? 2.985 -15.258 10.292 1.00 95.19 272 ILE A O 1
ATOM 2111 N N . GLY A 1 273 ? 1.244 -14.036 11.024 1.00 88.25 273 GLY A N 1
ATOM 2112 C CA . GLY A 1 273 ? 1.746 -13.848 12.391 1.00 88.25 273 GLY A CA 1
ATOM 2113 C C . GLY A 1 273 ? 2.897 -12.848 12.516 1.00 88.25 273 GLY A C 1
ATOM 2114 O O . GLY A 1 273 ? 3.433 -12.665 13.609 1.00 88.25 273 GLY A O 1
ATOM 2115 N N . LYS A 1 274 ? 3.273 -12.185 11.418 1.00 92.00 274 LYS A N 1
ATOM 2116 C CA . LYS A 1 274 ? 4.272 -11.115 11.384 1.00 92.00 274 LYS A CA 1
ATOM 2117 C C . LYS A 1 274 ? 3.698 -9.891 10.681 1.00 92.00 274 LYS A C 1
ATOM 2119 O O . LYS A 1 274 ? 2.761 -9.989 9.891 1.00 92.00 274 LYS A O 1
ATOM 2124 N N . THR A 1 275 ? 4.276 -8.733 10.973 1.00 95.50 275 THR A N 1
ATOM 2125 C CA . THR A 1 275 ? 3.983 -7.495 10.255 1.00 95.50 275 THR A CA 1
ATOM 2126 C C . THR A 1 275 ? 5.054 -7.259 9.197 1.00 95.50 275 THR A C 1
ATOM 2128 O O . THR A 1 275 ? 6.246 -7.430 9.456 1.00 95.50 275 THR A O 1
ATOM 2131 N N . TRP A 1 276 ? 4.635 -6.861 7.999 1.00 97.62 276 TRP A N 1
ATOM 2132 C CA . TRP A 1 276 ? 5.530 -6.691 6.855 1.00 97.62 276 TRP A CA 1
ATOM 2133 C C . TRP A 1 276 ? 5.404 -5.299 6.271 1.00 97.62 276 TRP A C 1
ATOM 2135 O O . TRP A 1 276 ? 4.297 -4.801 6.105 1.00 97.62 276 TRP A O 1
ATOM 2145 N N . LYS A 1 277 ? 6.519 -4.671 5.901 1.00 98.25 277 LYS A N 1
ATOM 2146 C CA . LYS A 1 277 ? 6.454 -3.460 5.083 1.00 98.25 277 LYS A CA 1
ATOM 2147 C C . LYS A 1 277 ? 6.048 -3.835 3.663 1.00 98.25 277 LYS A C 1
ATOM 2149 O O . LYS A 1 277 ? 6.676 -4.698 3.042 1.00 98.25 277 LYS A O 1
ATOM 2154 N N . VAL A 1 278 ? 4.993 -3.201 3.159 1.00 98.50 278 VAL A N 1
ATOM 2155 C CA . VAL A 1 278 ? 4.449 -3.524 1.833 1.00 98.50 278 VAL A CA 1
ATOM 2156 C C . VAL A 1 278 ? 5.463 -3.239 0.725 1.00 98.50 278 VAL A C 1
ATOM 2158 O O . VAL A 1 278 ? 5.637 -4.065 -0.157 1.00 98.50 278 VAL A O 1
ATOM 2161 N N . SER A 1 279 ? 6.205 -2.136 0.819 1.00 98.44 279 SER A N 1
ATOM 2162 C CA . SER A 1 279 ? 7.228 -1.734 -0.151 1.00 98.44 279 SER A CA 1
ATOM 2163 C C . SER A 1 279 ? 8.358 -2.758 -0.286 1.00 98.44 279 SER A C 1
ATOM 2165 O O . SER A 1 279 ? 8.660 -3.206 -1.388 1.00 98.44 279 SER A O 1
ATOM 2167 N N . GLU A 1 280 ? 8.935 -3.190 0.838 1.00 97.94 280 GLU A N 1
ATOM 2168 C CA . GLU A 1 280 ? 10.030 -4.171 0.871 1.00 97.94 280 GLU A CA 1
ATOM 2169 C C . GLU A 1 280 ? 9.581 -5.554 0.365 1.00 97.94 280 GLU A C 1
ATOM 2171 O O . GLU A 1 280 ? 10.284 -6.213 -0.407 1.00 97.94 280 GLU A O 1
ATOM 2176 N N . THR A 1 281 ? 8.390 -6.002 0.775 1.00 98.00 281 THR A N 1
ATOM 2177 C CA . THR A 1 281 ? 7.848 -7.297 0.332 1.00 98.00 281 THR A CA 1
ATOM 2178 C C . THR A 1 281 ? 7.428 -7.284 -1.135 1.00 98.00 281 THR A C 1
ATOM 2180 O O . THR A 1 281 ? 7.645 -8.281 -1.824 1.00 98.00 281 THR A O 1
ATOM 2183 N N . PHE A 1 282 ? 6.914 -6.158 -1.633 1.00 98.38 282 PHE A N 1
ATOM 2184 C CA . PHE A 1 282 ? 6.612 -5.954 -3.047 1.00 98.38 282 PHE A CA 1
ATOM 2185 C C . PHE A 1 282 ? 7.887 -5.964 -3.900 1.00 98.38 282 PHE A C 1
ATOM 2187 O O . PHE A 1 282 ? 7.960 -6.708 -4.874 1.00 98.38 282 PHE A O 1
ATOM 2194 N N . ALA A 1 283 ? 8.936 -5.239 -3.494 1.00 97.88 283 ALA A N 1
ATOM 2195 C CA . ALA A 1 283 ? 10.234 -5.265 -4.174 1.00 97.88 283 ALA A CA 1
ATOM 2196 C C . ALA A 1 283 ? 10.841 -6.679 -4.197 1.00 97.88 283 ALA A C 1
ATOM 2198 O O . ALA A 1 283 ? 11.348 -7.132 -5.220 1.00 97.88 283 ALA A O 1
ATOM 2199 N N . THR A 1 284 ? 10.727 -7.419 -3.089 1.00 96.75 284 THR A N 1
ATOM 2200 C CA . THR A 1 284 ? 11.166 -8.822 -3.019 1.00 96.75 284 THR A CA 1
ATOM 2201 C C . THR A 1 284 ? 10.366 -9.714 -3.969 1.00 96.75 284 THR A C 1
ATOM 2203 O O . THR A 1 284 ? 10.927 -10.613 -4.591 1.00 96.75 284 THR A O 1
ATOM 2206 N N . TRP A 1 285 ? 9.060 -9.491 -4.112 1.00 97.12 285 TRP A N 1
ATOM 2207 C CA . TRP A 1 285 ? 8.240 -10.215 -5.083 1.00 97.12 285 TRP A CA 1
ATOM 2208 C C . TRP A 1 285 ? 8.676 -9.918 -6.527 1.00 97.12 285 TRP A C 1
ATOM 2210 O O . TRP A 1 285 ? 8.851 -10.859 -7.302 1.00 97.12 285 TRP A O 1
ATOM 2220 N N . LEU A 1 286 ? 8.969 -8.654 -6.859 1.00 97.31 286 LEU A N 1
ATOM 2221 C CA . LEU A 1 286 ? 9.522 -8.266 -8.164 1.00 97.31 286 LEU A CA 1
ATOM 2222 C C . LEU A 1 286 ? 10.884 -8.919 -8.442 1.00 97.31 286 LEU A C 1
ATOM 2224 O O . LEU A 1 286 ? 11.076 -9.491 -9.513 1.00 97.31 286 LEU A O 1
ATOM 2228 N N . LEU A 1 287 ? 11.795 -8.912 -7.461 1.00 94.81 287 LEU A N 1
ATOM 2229 C CA . LEU A 1 287 ? 13.106 -9.574 -7.549 1.00 94.81 287 LEU A CA 1
ATOM 2230 C C . LEU A 1 287 ? 12.996 -11.066 -7.883 1.00 94.81 287 LEU A C 1
ATOM 2232 O O . LEU A 1 287 ? 13.872 -11.626 -8.534 1.00 94.81 287 LEU A O 1
ATOM 2236 N N . ASN A 1 288 ? 11.910 -11.710 -7.456 1.00 94.12 288 ASN A N 1
ATOM 2237 C CA . ASN A 1 288 ? 11.638 -13.116 -7.737 1.00 94.12 288 ASN A CA 1
ATOM 2238 C C . ASN A 1 288 ? 10.865 -13.331 -9.052 1.00 94.12 288 ASN A C 1
ATOM 2240 O O . ASN A 1 288 ? 10.258 -14.383 -9.225 1.00 94.12 288 ASN A O 1
ATOM 2244 N N . ASN A 1 289 ? 10.915 -12.375 -9.988 1.00 93.44 289 ASN A N 1
ATOM 2245 C CA . ASN A 1 289 ? 10.206 -12.372 -11.276 1.00 93.44 289 ASN A CA 1
ATOM 2246 C C . ASN A 1 289 ? 8.679 -12.258 -11.170 1.00 93.44 289 ASN A C 1
ATOM 2248 O O . ASN A 1 289 ? 7.969 -12.686 -12.079 1.00 93.44 289 ASN A O 1
ATOM 2252 N N . ALA A 1 290 ? 8.174 -11.684 -10.072 1.00 90.75 290 ALA A N 1
ATOM 2253 C CA . ALA A 1 290 ? 6.748 -11.451 -9.850 1.00 90.75 290 ALA A CA 1
ATOM 2254 C C . ALA A 1 290 ? 5.876 -12.673 -10.207 1.00 90.75 290 ALA A C 1
ATOM 2256 O O . ALA A 1 290 ? 5.001 -12.573 -11.074 1.00 90.75 290 ALA A O 1
ATOM 2257 N N . PRO A 1 291 ? 6.130 -13.843 -9.587 1.00 84.56 291 PRO A N 1
ATOM 2258 C CA . PRO A 1 291 ? 5.414 -15.063 -9.918 1.00 84.56 291 PRO A CA 1
ATOM 2259 C C . PRO A 1 291 ? 3.913 -14.840 -9.735 1.00 84.56 291 PRO A C 1
ATOM 2261 O O . PRO A 1 291 ? 3.479 -14.213 -8.760 1.00 84.56 291 PRO A O 1
ATOM 2264 N N . GLY A 1 292 ? 3.136 -15.342 -10.695 1.00 80.06 292 GLY A N 1
ATOM 2265 C CA . GLY A 1 292 ? 1.682 -15.327 -10.618 1.00 80.06 292 GLY A CA 1
ATOM 2266 C C . GLY A 1 292 ? 1.163 -16.188 -9.464 1.00 80.06 292 GLY A C 1
ATOM 2267 O O . GLY A 1 292 ? 1.907 -16.919 -8.812 1.00 80.06 292 GLY A O 1
ATOM 2268 N N . SER A 1 293 ? -0.145 -16.124 -9.220 1.00 69.25 293 SER A N 1
ATOM 2269 C CA . SER A 1 293 ? -0.819 -16.967 -8.224 1.00 69.25 293 SER A CA 1
ATOM 2270 C C . SER A 1 293 ? -1.008 -18.424 -8.671 1.00 69.25 293 SER A C 1
ATOM 2272 O O . SER A 1 293 ? -1.424 -19.250 -7.861 1.00 69.25 293 SER A O 1
ATOM 2274 N N . GLN A 1 294 ? -0.709 -18.751 -9.935 1.00 59.50 294 GLN A N 1
ATOM 2275 C CA . GLN A 1 294 ? -0.757 -20.117 -10.457 1.00 59.50 294 GLN A CA 1
ATOM 2276 C C . GLN A 1 294 ? 0.523 -20.861 -10.053 1.00 59.50 294 GLN A C 1
ATOM 2278 O O . GLN A 1 294 ? 1.552 -20.751 -10.719 1.00 59.50 294 GLN A O 1
ATOM 2283 N N . GLY A 1 295 ? 0.459 -21.536 -8.904 1.00 45.16 295 GLY A N 1
ATOM 2284 C CA . GLY A 1 295 ? 1.429 -22.548 -8.481 1.00 45.16 295 GLY A CA 1
ATOM 2285 C C . GLY A 1 295 ? 1.067 -23.936 -8.988 1.00 45.16 295 GLY A C 1
ATOM 2286 O O . GLY A 1 295 ? -0.134 -24.169 -9.254 1.00 45.16 295 GLY A O 1
#

Secondary structure (DSSP, 8-state):
---------------------PPP-----------------------------PPPPP---HHHHHHHHHHHHHHHHHHHHHHHHHHHHHHHHHHHHHHHHHHHHHHHHTTS-HHHHHHHHHHHHHHHHHHHHHHHHHHHHHHTTS---------------------PPP-----HHHHHHTT-EEE-TTS-BSS-TTTTTTTSS--HHHHHHHHHHHHHHHHHHGGGGTTSPPP-SSTTTTS-HHHHHHT--HHHHHHHHHHHHHSGGGTTTSEEEHHHHHHHHHHTT---S--

Foldseek 3Di:
DDDDDDDDDDDDDDDDDDDDDDPDDDDDDDDPDDDDDDDDDPDDDDDPDDPPPPPDPDDDDPVRVVVVVVVVVVVVVVVVVVVVVVVVVVVVVVVVVVVVVVVVVVVVCVPDPPVVCVVVVVVVVVVVCVVCVVVVVVVVVVVVPPDPPPDPDDDDDDDDDPDDPPPPDPAQFDFVLLCLVLQFWEAAPVRHTLDDPVVCVPPSGDDPVSRVSSLVRLLVRQLVCLVVQQPADQQCDEPRHPPRLSVCSNPPDSRLVRFLVLLCSLVVVVRHPDYYHSNVSSSVCRSVVVDGNPD

Sequence (295 aa):
MAQENPDAHGDEAWVQDSAASAPARAPAGRITSTASVDDAAPRSRTDAGRMLRRPAPVPLSKEEREALLVARTEEVSQMLKGVSAQLSDIQNEAARSVSRIADSAHLMAATAGQRFLAVLAYPFLMLLKLILFPLSVVQRILGRFAPTRHYDDGETVHDWDEETAEKSEPEQLATFNDMLELNVIFMDNQRVPLYSQAQTRGTGRLGRLEEQFIVDNAMQAIRECSEFTADLPTPATGQYANEPIRNIMDGVQPRDVGRFLAFVKAFPGKYIGKTWKVSETFATWLLNNAPGSQG

Radius of gyration: 31.91 Å; chains: 1; bounding box: 107×69×85 Å